Protein AF-A0AAD8YNB9-F1 (afdb_monomer)

Foldseek 3Di:
DDDQDQDDLVLQLVLLLPQDQPADAFPLRDGSVCSNVCSNVCSVVVSVQLVVCSVVVHHDPLQVDWDWDWDACDPDDDDPVRTDTDTRGHSSNVSSVVSVVVSVVVPDDPDDPPQPQPPDPPHDVVNNVVVVVVVLVVDVVVDDDWDWDQDPNQTQGNVSASVVLLVVLLVQLVVLLVVLLVCVVVVDDLVVSVVSCVVRNVCSLCVCCVSHVVVYDPVSVVSSVVSVVSSCCSSPVDD

Structure (mmCIF, N/CA/C/O backbone):
data_AF-A0AAD8YNB9-F1
#
_entry.id   AF-A0AAD8YNB9-F1
#
loop_
_atom_site.group_PDB
_atom_site.id
_atom_site.type_symbol
_atom_site.label_atom_id
_atom_site.label_alt_id
_atom_site.label_comp_id
_atom_site.label_asym_id
_atom_site.label_entity_id
_atom_site.label_seq_id
_atom_site.pdbx_PDB_ins_code
_atom_site.Cartn_x
_atom_site.Cartn_y
_atom_site.Cartn_z
_atom_site.occupancy
_atom_site.B_iso_or_equiv
_atom_site.auth_seq_id
_atom_site.auth_comp_id
_atom_site.auth_asym_id
_atom_site.auth_atom_id
_atom_site.pdbx_PDB_model_num
ATOM 1 N N . GLU A 1 1 ? 4.954 27.859 8.110 1.00 41.78 1 GLU A N 1
ATOM 2 C CA . GLU A 1 1 ? 4.361 27.043 9.190 1.00 41.78 1 GLU A CA 1
ATOM 3 C C . GLU A 1 1 ? 3.602 25.891 8.551 1.00 41.78 1 GLU A C 1
ATOM 5 O O . GLU A 1 1 ? 2.842 26.133 7.621 1.00 41.78 1 GLU A O 1
ATOM 10 N N . GLN A 1 2 ? 3.871 24.644 8.939 1.00 56.69 2 GLN A N 1
ATOM 11 C CA . GLN A 1 2 ? 3.116 23.493 8.433 1.00 56.69 2 GLN A CA 1
ATOM 12 C C . GLN A 1 2 ? 1.860 23.329 9.286 1.00 56.69 2 GLN A C 1
ATOM 14 O O . GLN A 1 2 ? 1.951 23.150 10.497 1.00 56.69 2 GLN A O 1
ATOM 19 N N . CYS A 1 3 ? 0.693 23.439 8.653 1.00 64.62 3 CYS A N 1
ATOM 20 C CA . CYS A 1 3 ? -0.586 23.203 9.311 1.00 64.62 3 CYS A CA 1
ATOM 21 C C . CYS A 1 3 ? -0.645 21.728 9.754 1.00 64.62 3 CYS A C 1
ATOM 23 O O . CYS A 1 3 ? -0.442 20.853 8.908 1.00 64.62 3 CYS A O 1
ATOM 25 N N . PRO A 1 4 ? -0.865 21.427 11.046 1.00 83.50 4 PRO A N 1
ATOM 26 C CA . PRO A 1 4 ? -0.959 20.049 11.513 1.00 83.50 4 PRO A CA 1
ATOM 27 C C . PRO A 1 4 ? -2.172 19.353 10.882 1.00 83.50 4 PRO A C 1
ATOM 29 O O . PRO A 1 4 ? -3.224 19.963 10.690 1.00 83.50 4 PRO A O 1
ATOM 32 N N . LEU A 1 5 ? -2.030 18.067 10.554 1.00 90.75 5 LEU A N 1
ATOM 33 C CA . LEU A 1 5 ? -3.136 17.265 10.035 1.00 90.75 5 LEU A CA 1
ATOM 34 C C . LEU A 1 5 ? -4.212 17.118 11.115 1.00 90.75 5 LEU A C 1
ATOM 36 O O . LEU A 1 5 ? -3.993 16.447 12.119 1.00 90.75 5 LEU A O 1
ATOM 40 N N . ILE A 1 6 ? -5.384 17.702 10.873 1.00 94.31 6 ILE A N 1
ATOM 41 C CA . ILE A 1 6 ? -6.579 17.510 11.695 1.00 94.31 6 ILE A CA 1
ATOM 42 C C . ILE A 1 6 ? -7.581 16.712 10.873 1.00 94.31 6 ILE A C 1
ATOM 44 O O . ILE A 1 6 ? -8.002 17.143 9.798 1.00 94.31 6 ILE A O 1
ATOM 48 N N . ILE A 1 7 ? -7.963 15.540 11.371 1.00 96.44 7 ILE A N 1
ATOM 49 C CA . ILE A 1 7 ? -8.966 14.702 10.718 1.00 96.44 7 ILE A CA 1
ATOM 50 C C . ILE A 1 7 ? -10.347 15.141 11.191 1.00 96.44 7 ILE A C 1
ATOM 52 O O . ILE A 1 7 ? -10.611 15.184 12.392 1.00 96.44 7 ILE A O 1
ATOM 56 N N . THR A 1 8 ? -11.243 15.434 10.248 1.00 97.00 8 THR A N 1
ATOM 57 C CA . THR A 1 8 ? -12.641 15.756 10.556 1.00 97.00 8 THR A CA 1
ATOM 58 C C . THR A 1 8 ? -13.534 14.524 10.444 1.00 97.00 8 THR A C 1
ATOM 60 O O . THR A 1 8 ? -13.226 13.555 9.745 1.00 97.00 8 THR A O 1
ATOM 63 N N . GLU A 1 9 ? -14.710 14.577 11.066 1.00 97.44 9 GLU A N 1
ATOM 64 C CA . GLU A 1 9 ? -15.69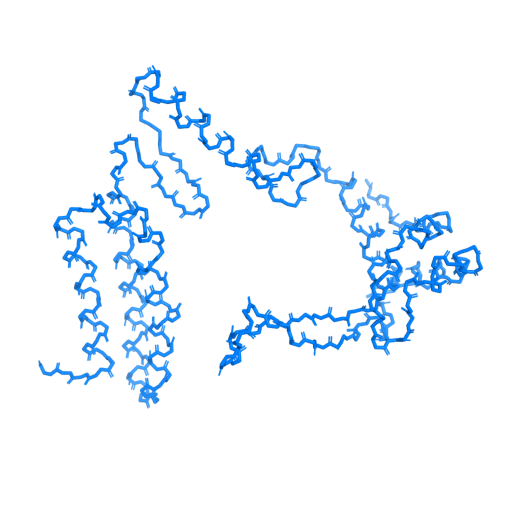3 13.493 10.991 1.00 97.44 9 GLU A CA 1
ATOM 65 C C . GLU A 1 9 ? -16.124 13.241 9.537 1.00 97.44 9 GLU A C 1
ATOM 67 O O . GLU A 1 9 ? -16.297 12.100 9.102 1.00 97.44 9 GLU A O 1
ATOM 72 N N . SER A 1 10 ? -16.228 14.317 8.751 1.00 97.31 10 SER A N 1
ATOM 73 C CA . SER A 1 10 ? -16.563 14.250 7.330 1.00 97.31 10 SER A CA 1
ATOM 74 C C . SER A 1 10 ? -15.526 13.462 6.523 1.00 97.31 10 SER A C 1
ATOM 76 O O . SER A 1 10 ? -15.896 12.720 5.607 1.00 97.31 10 SER A O 1
ATOM 78 N N . ASP A 1 11 ? -14.245 13.555 6.889 1.00 97.06 11 ASP A N 1
ATOM 79 C CA . ASP A 1 11 ? -13.161 12.825 6.237 1.00 97.06 11 ASP A CA 1
ATOM 80 C C . ASP A 1 11 ? -13.243 11.332 6.545 1.00 97.06 11 ASP A C 1
ATOM 82 O O . ASP A 1 11 ? -13.198 10.508 5.625 1.00 97.06 11 ASP A O 1
ATOM 86 N N . VAL A 1 12 ? -13.448 10.981 7.819 1.00 97.94 12 VAL A N 1
ATOM 87 C CA . VAL A 1 12 ? -13.615 9.589 8.264 1.00 97.94 12 VAL A CA 1
ATOM 88 C C . VAL A 1 12 ? -14.826 8.959 7.586 1.00 97.94 12 VAL A C 1
ATOM 90 O O . VAL A 1 12 ? -14.708 7.917 6.934 1.00 97.94 12 VAL A O 1
ATOM 93 N N . ARG A 1 13 ? -15.978 9.635 7.637 1.00 98.25 13 ARG A N 1
ATOM 94 C CA . ARG A 1 13 ? -17.222 9.197 6.993 1.00 98.25 13 ARG A CA 1
ATOM 95 C C . ARG A 1 13 ? -17.030 8.991 5.492 1.00 98.25 13 ARG A C 1
ATOM 97 O O . ARG A 1 13 ? -17.445 7.968 4.944 1.00 98.25 13 ARG A O 1
ATOM 104 N N . ARG A 1 14 ? -16.368 9.935 4.811 1.00 97.88 14 ARG A N 1
ATOM 105 C CA . ARG A 1 14 ? -16.068 9.851 3.372 1.00 97.88 14 ARG A CA 1
ATOM 106 C C . ARG A 1 14 ? -15.190 8.647 3.051 1.00 97.88 14 ARG A C 1
ATOM 108 O O . ARG A 1 14 ? -15.453 7.957 2.063 1.00 97.88 14 ARG A O 1
ATOM 115 N N . VAL A 1 15 ? -14.155 8.389 3.847 1.00 97.69 15 VAL A N 1
ATOM 116 C CA . VAL A 1 15 ? -13.261 7.248 3.627 1.00 97.69 15 VAL A CA 1
ATOM 117 C C . VAL A 1 15 ? -13.985 5.930 3.889 1.00 97.69 15 VAL A C 1
ATOM 119 O O . VAL A 1 15 ? -13.916 5.048 3.033 1.00 97.69 15 VAL A O 1
ATOM 122 N N . PHE A 1 16 ? -14.757 5.820 4.973 1.00 97.69 16 PHE A N 1
ATOM 123 C CA . PHE A 1 16 ? -15.536 4.621 5.306 1.00 97.69 16 PHE A CA 1
ATOM 124 C C . PHE A 1 16 ? -16.579 4.285 4.233 1.00 97.69 16 PHE A C 1
ATOM 126 O O . PHE A 1 16 ? -16.648 3.143 3.773 1.00 97.69 16 PHE A O 1
ATOM 133 N N . LYS A 1 17 ? -17.311 5.283 3.715 1.00 97.50 17 LYS A N 1
ATOM 134 C CA . LYS A 1 17 ? -18.283 5.081 2.619 1.00 97.50 17 LYS A CA 1
ATOM 135 C C . LYS A 1 17 ? -17.638 4.589 1.314 1.00 97.50 17 LYS A C 1
ATOM 137 O O . LYS A 1 17 ? -18.305 3.961 0.488 1.00 97.50 17 LYS A O 1
ATOM 142 N N . ARG A 1 18 ? -16.340 4.841 1.118 1.00 96.12 18 ARG A N 1
ATOM 143 C CA . ARG A 1 18 ? -15.571 4.452 -0.078 1.00 96.12 18 ARG A CA 1
ATOM 144 C C . ARG A 1 18 ? -14.796 3.141 0.081 1.00 96.12 18 ARG A C 1
ATOM 146 O O . ARG A 1 18 ? -14.111 2.740 -0.859 1.00 96.12 18 ARG A O 1
ATOM 153 N N . VAL A 1 19 ? -14.887 2.468 1.228 1.00 95.75 19 VAL A N 1
ATOM 154 C CA . VAL A 1 19 ? -14.218 1.179 1.441 1.00 95.75 19 VAL A CA 1
ATOM 155 C C . VAL A 1 19 ? -14.757 0.124 0.471 1.00 95.75 19 VAL A C 1
ATOM 157 O O . VAL A 1 19 ? -15.963 0.028 0.223 1.00 95.75 19 VAL A O 1
ATOM 160 N N . ASN A 1 20 ? -13.854 -0.697 -0.073 1.00 93.00 20 ASN A N 1
ATOM 161 C CA . ASN A 1 20 ? -14.230 -1.877 -0.844 1.00 93.00 20 ASN A CA 1
ATOM 162 C C . ASN A 1 20 ? -14.784 -2.957 0.099 1.00 93.00 20 ASN A C 1
ATOM 164 O O . ASN A 1 20 ? -14.056 -3.517 0.919 1.00 93.00 20 ASN A O 1
ATOM 168 N N . THR A 1 21 ? -16.070 -3.272 -0.040 1.00 93.19 21 THR A N 1
ATOM 169 C CA . THR A 1 21 ? -16.786 -4.226 0.821 1.00 93.19 21 THR A CA 1
ATOM 170 C C . THR A 1 21 ? -16.435 -5.687 0.559 1.00 93.19 21 THR A C 1
ATOM 172 O O . THR A 1 21 ? -16.826 -6.545 1.349 1.00 93.19 21 THR A O 1
ATOM 175 N N . ARG A 1 22 ? -15.718 -5.981 -0.533 1.00 90.00 22 ARG A N 1
ATOM 176 C CA . ARG A 1 22 ? -15.237 -7.330 -0.868 1.00 90.00 22 ARG A CA 1
ATOM 177 C C . ARG A 1 22 ? -13.917 -7.677 -0.181 1.00 90.00 22 ARG A C 1
ATOM 179 O O . ARG A 1 22 ? -13.509 -8.831 -0.223 1.00 90.00 22 ARG A O 1
ATOM 186 N N . ASN A 1 23 ? -13.246 -6.697 0.423 1.00 84.94 23 ASN A N 1
ATOM 187 C CA . ASN A 1 23 ? -11.990 -6.941 1.118 1.00 84.94 23 ASN A CA 1
ATOM 188 C C . ASN A 1 23 ? -12.225 -7.771 2.385 1.00 84.94 23 ASN A C 1
ATOM 190 O O . ASN A 1 23 ? -13.111 -7.460 3.185 1.00 84.94 23 ASN A O 1
ATOM 194 N N . THR A 1 24 ? -11.380 -8.780 2.581 1.00 88.88 24 THR A N 1
ATOM 195 C CA . THR A 1 24 ? -11.326 -9.581 3.806 1.00 88.88 24 THR A CA 1
ATOM 196 C C . THR A 1 24 ? -10.925 -8.713 4.998 1.00 88.88 24 THR A C 1
ATOM 198 O O . THR A 1 24 ? -10.101 -7.804 4.858 1.00 88.88 24 THR A O 1
ATOM 201 N N . ALA A 1 25 ? -11.519 -8.988 6.160 1.00 93.00 25 ALA A N 1
ATOM 202 C CA . ALA A 1 25 ? -11.141 -8.348 7.415 1.00 93.00 25 ALA A CA 1
ATOM 203 C C . ALA A 1 25 ? -9.696 -8.697 7.807 1.00 93.00 25 ALA A C 1
ATOM 205 O O . ALA A 1 25 ? -9.172 -9.746 7.423 1.00 93.00 25 ALA A O 1
ATOM 206 N N . GLY A 1 26 ? -9.066 -7.801 8.566 1.00 91.62 26 GLY A N 1
ATOM 207 C CA . GLY A 1 26 ? -7.806 -8.092 9.237 1.00 91.62 26 GLY A CA 1
ATOM 208 C C . GLY A 1 26 ? -8.028 -8.898 10.526 1.00 91.62 26 GLY A C 1
ATOM 209 O O . GLY A 1 26 ? -9.145 -9.348 10.795 1.00 91.62 26 GLY A O 1
ATOM 210 N N . PRO A 1 27 ? -6.982 -9.045 11.356 1.00 91.94 27 PRO A N 1
ATOM 211 C CA . PRO A 1 27 ? -7.060 -9.737 12.647 1.00 91.94 27 PRO A CA 1
ATOM 212 C C . PRO A 1 27 ? -8.062 -9.127 13.637 1.00 91.94 27 PRO A C 1
ATOM 214 O O . PRO A 1 27 ? -8.506 -9.806 14.555 1.00 91.94 27 PRO A O 1
ATOM 217 N N . ASP A 1 28 ? -8.430 -7.859 13.443 1.00 90.81 28 ASP A N 1
ATOM 218 C CA . ASP A 1 28 ? -9.424 -7.139 14.244 1.00 90.81 28 ASP A CA 1
ATOM 219 C C . ASP A 1 28 ? -10.877 -7.569 13.968 1.00 90.81 28 ASP A C 1
ATOM 221 O O . ASP A 1 28 ? -11.787 -7.153 14.681 1.00 90.81 28 ASP A O 1
ATOM 225 N N . GLY A 1 29 ? -11.119 -8.375 12.927 1.00 90.88 29 GLY A N 1
ATOM 226 C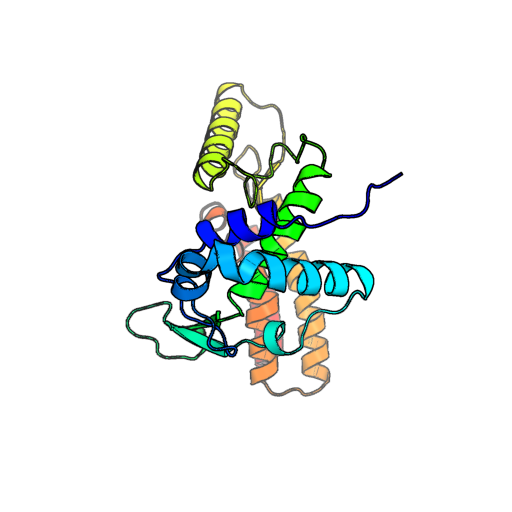 CA . GLY A 1 29 ? -12.452 -8.852 12.551 1.00 90.88 29 GLY A CA 1
ATOM 227 C C . GLY A 1 29 ? -13.362 -7.785 11.929 1.00 90.88 29 GLY A C 1
ATOM 228 O O . GLY A 1 29 ? -14.493 -8.090 11.544 1.00 90.88 29 GLY A O 1
ATOM 229 N N . ILE A 1 30 ? -12.889 -6.546 11.762 1.00 92.19 30 ILE A N 1
ATOM 230 C CA . ILE A 1 30 ? -13.702 -5.444 11.239 1.00 92.19 30 ILE A CA 1
ATOM 231 C C . ILE A 1 30 ? -13.656 -5.465 9.710 1.00 92.19 30 ILE A C 1
ATOM 233 O O . ILE A 1 30 ? -12.699 -5.024 9.070 1.00 92.19 30 ILE A O 1
ATOM 237 N N . CYS A 1 31 ? -14.719 -5.981 9.093 1.00 93.25 31 CYS A N 1
ATOM 238 C CA . CYS A 1 31 ? -14.821 -6.020 7.637 1.00 93.25 31 CYS A CA 1
ATOM 239 C C . CYS A 1 31 ? -15.264 -4.672 7.041 1.00 93.25 31 CYS A C 1
ATOM 241 O O . CYS A 1 31 ? -16.014 -3.897 7.641 1.00 93.25 31 CYS A O 1
ATOM 243 N N . GLY A 1 32 ? -14.875 -4.421 5.788 1.00 95.12 32 GLY A N 1
ATOM 244 C CA . GLY A 1 32 ? -15.227 -3.181 5.089 1.00 95.12 32 GLY A CA 1
ATOM 245 C C . GLY A 1 32 ? -16.732 -2.969 4.883 1.00 95.12 32 GLY A C 1
ATOM 246 O O . GLY A 1 32 ? -17.172 -1.835 4.709 1.00 95.12 32 GLY A O 1
ATOM 247 N N . ARG A 1 33 ? -17.538 -4.040 4.935 1.00 96.19 33 ARG A N 1
ATOM 248 C CA . ARG A 1 33 ? -19.005 -3.954 4.858 1.00 96.19 33 ARG A CA 1
ATOM 249 C C . ARG A 1 33 ? -19.590 -3.222 6.065 1.00 96.19 33 ARG A C 1
ATOM 251 O O . ARG A 1 33 ? -20.431 -2.353 5.865 1.00 96.19 33 ARG A O 1
ATOM 258 N N . VAL A 1 34 ? -19.117 -3.538 7.273 1.00 95.19 34 VAL A N 1
ATOM 259 C CA . VAL A 1 34 ? -19.558 -2.883 8.516 1.00 95.19 34 VAL A CA 1
ATOM 260 C C . VAL A 1 34 ? -19.159 -1.413 8.497 1.00 95.19 34 VAL A C 1
ATOM 262 O O . VAL A 1 34 ? -20.010 -0.558 8.709 1.00 95.19 34 VAL A O 1
ATOM 265 N N . LEU A 1 35 ? -17.909 -1.106 8.133 1.00 96.06 35 LEU A N 1
ATOM 266 C CA . LEU A 1 35 ? -17.446 0.283 8.043 1.00 96.06 35 LEU A CA 1
ATOM 267 C C . LEU A 1 35 ? -18.282 1.113 7.070 1.00 96.06 35 L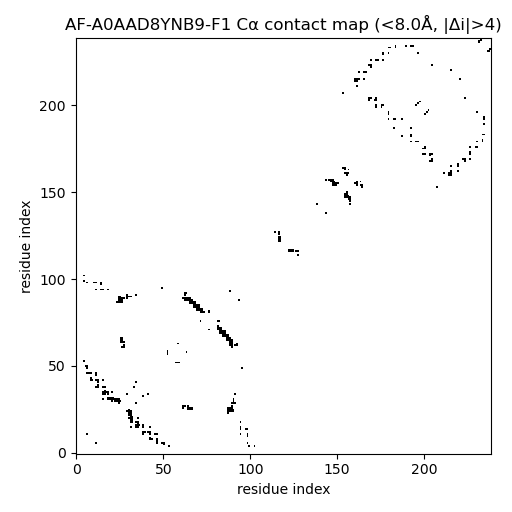EU A C 1
ATOM 269 O O . LEU A 1 35 ? -18.636 2.244 7.379 1.00 96.06 35 LEU A O 1
ATOM 273 N N . LYS A 1 36 ? -18.621 0.555 5.903 1.00 97.56 36 LYS A N 1
ATOM 274 C CA . LYS A 1 36 ? -19.419 1.263 4.900 1.00 97.56 36 LYS A CA 1
ATOM 275 C C . LYS A 1 36 ? -20.880 1.434 5.323 1.00 97.56 36 LYS A C 1
ATOM 277 O O . LYS A 1 36 ? -21.434 2.507 5.105 1.00 97.56 36 LYS A O 1
ATOM 282 N N . ALA A 1 37 ? -21.495 0.394 5.887 1.00 97.06 37 ALA A N 1
ATOM 283 C CA . ALA A 1 37 ? -22.899 0.416 6.299 1.00 97.06 37 ALA A CA 1
ATOM 284 C C . ALA A 1 37 ? -23.131 1.305 7.528 1.00 97.06 37 ALA A C 1
ATOM 286 O O . ALA A 1 37 ? -24.115 2.033 7.577 1.00 97.06 37 ALA A O 1
ATOM 287 N N . CYS A 1 38 ? -22.201 1.279 8.481 1.00 96.81 38 CYS A N 1
ATOM 288 C CA . CYS A 1 38 ? -22.278 2.025 9.733 1.00 96.81 38 CYS A CA 1
ATOM 289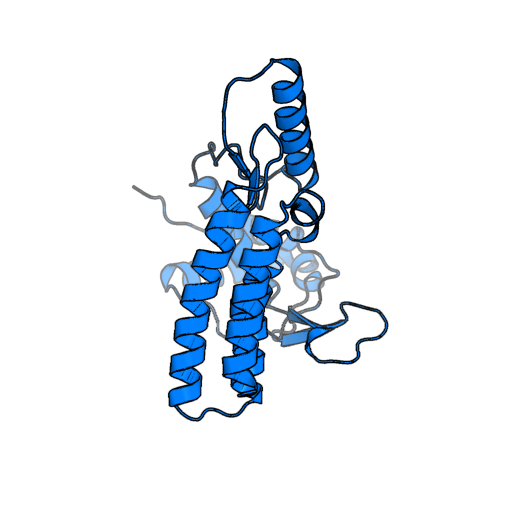 C C . CYS A 1 38 ? -21.392 3.281 9.719 1.00 96.81 38 CYS A C 1
ATOM 291 O O . CYS A 1 38 ? -20.969 3.753 10.770 1.00 96.81 38 CYS A O 1
ATOM 293 N N . ALA A 1 39 ? -21.056 3.812 8.537 1.00 97.69 39 ALA A N 1
ATOM 294 C CA . ALA A 1 39 ? -20.095 4.909 8.409 1.00 97.69 39 ALA A CA 1
ATOM 295 C C . ALA A 1 39 ? -20.519 6.160 9.190 1.00 97.69 39 ALA A C 1
ATOM 297 O O . ALA A 1 39 ? -19.670 6.838 9.759 1.00 97.69 39 ALA A O 1
ATOM 298 N N . ASP A 1 40 ? -21.820 6.453 9.214 1.00 97.38 40 ASP A N 1
ATOM 299 C CA . ASP A 1 40 ? -22.366 7.636 9.880 1.00 97.38 40 ASP A CA 1
ATOM 300 C C . ASP A 1 40 ? -22.321 7.497 11.413 1.00 97.38 40 ASP A C 1
ATOM 302 O O . ASP A 1 40 ? -22.097 8.480 12.107 1.00 97.38 40 ASP A O 1
ATOM 306 N N . GLN A 1 41 ? -22.450 6.276 11.941 1.00 97.62 41 GLN A N 1
ATOM 307 C CA . GLN A 1 41 ? -22.381 5.979 13.376 1.00 97.62 41 GLN A CA 1
ATOM 308 C C . GLN A 1 41 ? -20.942 5.806 13.872 1.00 97.62 41 GLN A C 1
ATOM 310 O O . GLN A 1 41 ? -20.633 6.132 15.013 1.00 97.62 41 GLN A O 1
ATOM 315 N N . LEU A 1 42 ? -20.060 5.265 13.029 1.00 96.81 42 LEU A N 1
ATOM 316 C CA . LEU A 1 42 ? -18.676 4.975 13.395 1.00 96.81 42 LEU A CA 1
ATOM 317 C C . LEU A 1 42 ? -17.759 6.191 13.233 1.00 96.81 42 LEU A C 1
ATOM 319 O O . LEU A 1 42 ? -16.775 6.300 13.961 1.00 96.81 42 LEU A O 1
ATOM 323 N N . ALA A 1 43 ? -18.050 7.111 12.307 1.00 97.50 43 ALA A N 1
ATOM 324 C CA . ALA A 1 43 ? -17.193 8.274 12.071 1.00 97.50 43 ALA A CA 1
ATOM 325 C C . ALA A 1 43 ? -16.947 9.144 13.325 1.00 97.50 43 ALA A C 1
ATOM 327 O O . ALA A 1 43 ? -15.777 9.460 13.550 1.00 97.50 43 ALA A O 1
ATOM 328 N N . PRO A 1 44 ? -17.956 9.454 14.171 1.00 96.81 44 PRO A N 1
ATOM 329 C CA . PRO A 1 44 ? -17.750 10.188 15.425 1.00 96.81 44 PRO A CA 1
ATOM 330 C C . PRO A 1 44 ? -16.841 9.476 16.433 1.00 96.81 44 PRO A C 1
ATOM 332 O O . PRO A 1 44 ? -16.194 10.128 17.234 1.00 96.81 44 PRO A O 1
ATOM 335 N N . VAL A 1 45 ? -16.764 8.144 16.397 1.00 95.81 45 VAL A N 1
ATOM 336 C CA . VAL A 1 45 ? -15.895 7.379 17.307 1.00 95.81 45 VAL A CA 1
ATOM 337 C C . VAL A 1 45 ? -14.460 7.343 16.780 1.00 95.81 45 VAL A C 1
ATOM 339 O O . VAL A 1 45 ? -13.496 7.500 17.525 1.00 95.81 45 VAL A O 1
ATOM 342 N N . PHE A 1 46 ? -14.296 7.127 15.473 1.00 96.50 46 PHE A N 1
ATOM 343 C CA . PHE A 1 46 ? -12.969 6.974 14.877 1.00 96.50 46 PHE A CA 1
ATOM 344 C C . PHE A 1 46 ? -12.235 8.299 14.653 1.00 96.50 46 PHE A C 1
ATOM 346 O O . PHE A 1 46 ? -11.010 8.268 14.561 1.00 96.50 46 PHE A O 1
ATOM 353 N N . ILE A 1 47 ? -12.926 9.446 14.610 1.00 97.38 47 ILE A N 1
ATOM 354 C CA . ILE A 1 47 ? -12.257 10.758 14.616 1.00 97.38 47 ILE A CA 1
ATOM 355 C C . ILE A 1 47 ? -11.389 10.923 15.867 1.00 97.38 47 ILE A C 1
ATOM 357 O O . ILE A 1 47 ? -10.214 11.266 15.735 1.00 97.38 47 ILE A O 1
ATOM 361 N N . ASP A 1 48 ? -11.926 10.618 17.050 1.00 95.69 48 ASP A N 1
ATOM 362 C CA . ASP A 1 48 ? -11.195 10.761 18.311 1.00 95.69 48 ASP A CA 1
ATOM 363 C C . ASP A 1 48 ? -9.985 9.830 18.332 1.00 95.69 48 ASP A C 1
ATOM 365 O O . ASP A 1 48 ? -8.865 10.265 18.588 1.00 95.69 48 ASP A O 1
ATOM 369 N N . ILE A 1 49 ? -10.179 8.561 17.955 1.00 95.94 49 ILE A N 1
ATOM 370 C CA . ILE A 1 49 ? -9.097 7.569 17.883 1.00 95.94 49 ILE A CA 1
ATOM 371 C C . ILE A 1 49 ? -7.982 8.038 16.938 1.00 95.94 49 ILE A C 1
ATOM 373 O O . ILE A 1 49 ? -6.802 7.929 17.273 1.00 95.94 49 ILE A O 1
ATOM 377 N N . PHE A 1 50 ? -8.331 8.557 15.759 1.00 97.00 50 PHE A N 1
ATOM 378 C CA . PHE A 1 50 ? -7.347 8.997 14.772 1.00 97.00 50 PHE A CA 1
ATOM 379 C C . PHE A 1 50 ? -6.607 10.263 15.210 1.00 97.00 50 PHE A C 1
ATOM 381 O O . PHE A 1 50 ? -5.383 10.297 15.120 1.00 97.00 50 PHE A O 1
ATOM 388 N N . ASN A 1 51 ? -7.303 11.274 15.731 1.00 96.50 51 ASN A N 1
ATOM 389 C CA . ASN A 1 51 ? -6.660 12.510 16.187 1.00 96.50 51 ASN A CA 1
ATOM 390 C C . ASN A 1 51 ? -5.820 12.297 17.458 1.00 96.50 51 ASN A C 1
ATOM 392 O O . ASN A 1 51 ? -4.733 12.867 17.568 1.00 96.50 51 ASN A O 1
ATOM 396 N N . ILE A 1 52 ? -6.252 11.425 18.379 1.00 95.69 52 ILE A N 1
ATOM 397 C CA . ILE A 1 52 ? -5.427 10.993 19.519 1.00 95.69 52 ILE A CA 1
ATOM 398 C C . ILE A 1 52 ? -4.180 10.270 19.008 1.00 95.69 52 ILE A C 1
ATOM 400 O O . ILE A 1 52 ? -3.076 10.564 19.456 1.00 95.69 52 ILE A O 1
ATOM 404 N N . SER A 1 53 ? -4.331 9.368 18.033 1.00 96.38 53 SER A N 1
ATOM 405 C CA . SER A 1 53 ? -3.195 8.657 17.444 1.00 96.38 53 SER A CA 1
ATOM 406 C C . SER A 1 53 ? -2.190 9.590 16.765 1.00 96.38 53 SER A C 1
ATOM 408 O O . SER A 1 53 ? -1.000 9.294 16.827 1.00 96.38 53 SER A O 1
ATOM 410 N N . LEU A 1 54 ? -2.648 10.669 16.118 1.00 94.81 54 LEU A N 1
ATOM 411 C CA . LEU A 1 54 ? -1.782 11.694 15.525 1.00 94.81 54 LEU A CA 1
ATOM 412 C C . LEU A 1 54 ? -1.089 12.542 16.597 1.00 94.81 54 LEU A C 1
ATOM 414 O O . LEU A 1 54 ? 0.079 12.864 16.450 1.00 94.81 54 LEU A O 1
ATOM 418 N N . THR A 1 55 ? -1.791 12.880 17.679 1.00 95.19 55 THR A N 1
ATOM 419 C CA . THR A 1 55 ? -1.235 13.683 18.782 1.00 95.19 55 THR A CA 1
ATOM 420 C C . THR A 1 55 ? -0.195 12.912 19.599 1.00 95.19 55 THR A C 1
ATOM 422 O O . THR A 1 55 ? 0.770 13.496 20.079 1.00 95.19 55 THR A O 1
ATOM 425 N N . LEU A 1 56 ? -0.402 11.605 19.789 1.00 95.56 56 LEU A N 1
ATOM 426 C CA . LEU A 1 56 ? 0.454 10.738 20.609 1.00 95.56 56 LEU A CA 1
ATOM 427 C C . LEU A 1 56 ? 1.484 9.936 19.797 1.00 95.56 56 LEU A C 1
ATOM 429 O O . LEU A 1 56 ? 2.138 9.053 20.356 1.00 95.56 56 LEU A O 1
ATOM 433 N N . ASP A 1 57 ? 1.559 10.146 18.480 1.00 94.25 57 ASP A N 1
ATOM 434 C CA . ASP A 1 57 ? 2.405 9.382 17.551 1.00 94.25 57 ASP A CA 1
ATOM 435 C C . ASP A 1 57 ? 2.268 7.850 17.689 1.00 94.25 57 ASP A C 1
ATOM 437 O O . ASP A 1 57 ? 3.191 7.074 17.426 1.00 94.25 57 ASP A O 1
ATOM 441 N N . THR A 1 58 ? 1.096 7.379 18.124 1.00 94.88 58 THR A N 1
ATOM 442 C CA . THR A 1 58 ? 0.880 5.978 18.498 1.00 94.88 58 THR A CA 1
ATOM 443 C C . THR A 1 58 ? -0.457 5.472 17.987 1.00 94.88 58 THR A C 1
ATOM 445 O O . THR A 1 58 ? -1.510 5.928 18.421 1.00 94.88 58 THR A O 1
ATOM 448 N N . VAL A 1 59 ? -0.422 4.455 17.119 1.00 94.12 59 VAL A N 1
ATOM 449 C CA . VAL A 1 59 ? -1.630 3.732 16.685 1.00 94.12 59 VAL A CA 1
ATOM 450 C C . VAL A 1 59 ? -1.968 2.565 17.629 1.00 94.12 59 VAL A C 1
ATOM 452 O O . VAL A 1 59 ? -1.046 1.932 18.167 1.00 94.12 59 VAL A O 1
ATOM 455 N N . PRO A 1 60 ? -3.260 2.218 17.799 1.00 92.38 60 PRO A N 1
ATOM 456 C CA . PRO A 1 60 ? -3.697 1.039 18.547 1.00 92.38 60 PRO A CA 1
ATOM 457 C C . PRO A 1 60 ? -3.007 -0.256 18.102 1.00 92.38 60 PRO A C 1
ATOM 459 O O . PRO A 1 60 ? -2.765 -0.477 16.914 1.00 92.38 60 PRO A O 1
ATOM 462 N N . SER A 1 61 ? -2.723 -1.155 19.049 1.00 91.56 61 SER A N 1
ATOM 463 C CA . SER A 1 61 ? -2.062 -2.439 18.769 1.00 91.56 61 SER A CA 1
ATOM 464 C C . SER A 1 61 ? -2.852 -3.312 17.789 1.00 91.56 61 SER A C 1
ATOM 466 O O . SER A 1 61 ? -2.252 -3.929 16.910 1.00 91.56 61 SER A O 1
ATOM 468 N N . SER A 1 62 ? -4.184 -3.295 17.869 1.00 89.62 62 SER A N 1
ATOM 469 C CA . SER A 1 62 ? -5.084 -3.997 16.943 1.00 89.62 62 SER A CA 1
ATOM 470 C C . SER A 1 62 ? -4.919 -3.555 15.484 1.00 89.62 62 SER A C 1
ATOM 472 O O . SER A 1 62 ? -5.106 -4.358 14.574 1.00 89.62 62 SER A O 1
ATOM 474 N N . PHE A 1 63 ? -4.503 -2.309 15.235 1.00 91.38 63 PHE A N 1
ATOM 475 C CA . PHE A 1 63 ? -4.265 -1.791 13.883 1.00 91.38 63 PHE A CA 1
ATOM 476 C C . PHE A 1 63 ? -2.893 -2.185 13.326 1.00 91.38 63 PHE A C 1
ATOM 478 O O . PHE A 1 63 ? -2.708 -2.191 12.111 1.00 91.38 63 PHE A O 1
ATOM 485 N N . LYS A 1 64 ? -1.942 -2.548 14.199 1.00 91.25 64 LYS A N 1
ATOM 486 C CA . LYS A 1 64 ? -0.580 -2.971 13.826 1.00 91.25 64 LYS A CA 1
ATOM 487 C C . LYS A 1 64 ? -0.501 -4.445 13.426 1.00 91.25 64 LYS A C 1
ATOM 489 O O . LYS A 1 64 ? 0.491 -4.872 12.841 1.00 91.25 64 LYS A O 1
ATOM 494 N N . GLN A 1 65 ? -1.513 -5.239 13.768 1.00 92.81 65 GLN A N 1
ATOM 495 C CA . GLN A 1 65 ? -1.522 -6.675 13.511 1.00 92.81 65 GLN A CA 1
ATOM 496 C C . GLN A 1 65 ? -1.904 -6.992 12.059 1.00 92.81 65 GLN A C 1
ATOM 498 O O . GLN A 1 65 ? -2.725 -6.314 11.437 1.00 92.81 65 GLN A O 1
ATOM 503 N N . SER A 1 66 ? -1.324 -8.068 11.520 1.00 94.81 66 SER A N 1
ATOM 504 C CA . SER A 1 66 ? -1.683 -8.588 10.200 1.00 94.81 66 SER A CA 1
ATOM 505 C C . SER A 1 66 ? -1.652 -10.112 10.156 1.00 94.81 66 SER A C 1
ATOM 507 O O . SER A 1 66 ? -0.876 -10.746 10.871 1.00 94.81 66 SER A O 1
ATOM 509 N N . THR A 1 67 ? -2.486 -10.699 9.299 1.00 93.75 67 THR A N 1
ATOM 510 C CA . THR A 1 67 ? -2.446 -12.133 8.982 1.00 93.75 67 THR A CA 1
ATOM 511 C C . THR A 1 67 ? -1.776 -12.325 7.628 1.00 93.75 67 THR A C 1
ATOM 513 O O . THR A 1 67 ? -2.235 -11.769 6.631 1.00 93.75 67 THR A O 1
ATOM 516 N N . ILE A 1 68 ? -0.707 -13.120 7.568 1.00 93.25 68 ILE A N 1
ATOM 517 C CA . ILE A 1 68 ? -0.046 -13.460 6.303 1.00 93.25 68 ILE A CA 1
ATOM 518 C C . ILE A 1 68 ? -0.775 -14.629 5.643 1.00 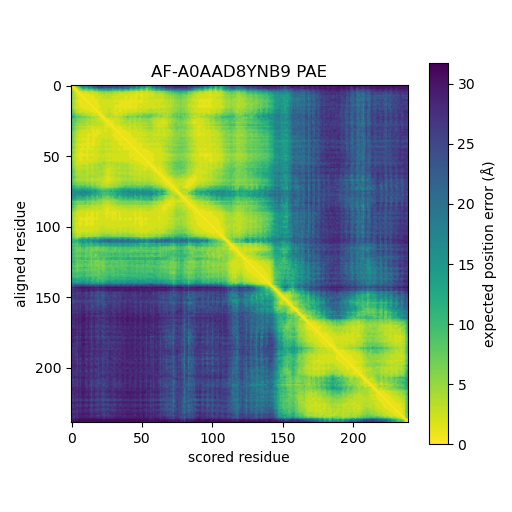93.25 68 ILE A C 1
ATOM 520 O O . ILE A 1 68 ? -0.793 -15.738 6.172 1.00 93.25 68 ILE A O 1
ATOM 524 N N . VAL A 1 69 ? -1.344 -14.383 4.465 1.00 91.25 69 VAL A N 1
ATOM 525 C CA . VAL A 1 69 ? -1.999 -15.398 3.638 1.00 91.25 69 VAL A CA 1
ATOM 526 C C . VAL A 1 69 ? -1.122 -15.695 2.417 1.00 91.25 69 VAL A C 1
ATOM 528 O O . VAL A 1 69 ? -0.872 -14.791 1.614 1.00 91.25 69 VAL A O 1
ATOM 531 N N . PRO A 1 70 ? -0.627 -16.933 2.247 1.00 91.94 70 PRO A N 1
ATOM 532 C CA . PRO A 1 70 ? 0.149 -17.309 1.073 1.00 91.94 70 PRO A CA 1
ATOM 533 C C . PRO A 1 70 ? -0.770 -17.480 -0.145 1.00 91.94 70 PRO A C 1
ATOM 535 O O . PRO A 1 70 ? -1.630 -18.356 -0.172 1.00 91.94 70 PRO A O 1
ATOM 538 N N . VAL A 1 71 ? -0.568 -16.661 -1.180 1.00 91.56 71 VAL A N 1
ATOM 539 C CA . VAL A 1 71 ? -1.330 -16.727 -2.440 1.00 91.56 71 VAL A CA 1
ATOM 540 C C . VAL A 1 71 ? -0.458 -17.328 -3.550 1.00 91.56 71 VAL A C 1
ATOM 542 O O . VAL A 1 71 ? 0.619 -16.786 -3.816 1.00 91.56 71 VAL A O 1
ATOM 545 N N . PRO A 1 72 ? -0.880 -18.418 -4.221 1.00 92.69 72 PRO A N 1
ATOM 546 C CA . PRO A 1 72 ? -0.116 -19.014 -5.316 1.00 92.69 72 PRO A CA 1
ATOM 547 C C . PRO A 1 72 ? 0.118 -18.031 -6.476 1.00 92.69 72 PRO A C 1
ATOM 549 O O . PRO A 1 72 ? -0.811 -17.383 -6.951 1.00 92.69 72 PRO A O 1
ATOM 552 N N . LYS A 1 73 ? 1.353 -17.948 -6.985 1.00 90.62 73 LYS A N 1
ATOM 553 C CA . LYS A 1 73 ? 1.710 -17.208 -8.215 1.00 90.62 73 LYS A CA 1
ATOM 554 C C . LYS A 1 73 ? 1.268 -17.936 -9.484 1.00 90.62 73 LYS A C 1
ATOM 556 O O . LYS A 1 73 ? 1.104 -17.304 -10.521 1.00 90.62 73 LYS A O 1
ATOM 561 N N . LYS A 1 74 ? 1.151 -19.262 -9.409 1.00 89.50 74 LYS A N 1
ATOM 562 C CA . LYS A 1 74 ? 0.852 -20.176 -10.517 1.00 89.50 74 LYS A CA 1
ATOM 563 C C . LYS A 1 74 ? -0.096 -21.274 -10.031 1.00 89.50 74 LYS A C 1
ATOM 565 O O . LYS A 1 74 ? -0.081 -21.594 -8.846 1.00 89.50 74 LYS A O 1
ATOM 570 N N . LEU A 1 75 ? -0.882 -21.866 -10.937 1.00 84.12 75 LEU A N 1
ATOM 571 C CA . LEU A 1 75 ? -1.894 -22.881 -10.589 1.00 84.12 75 LEU A CA 1
ATOM 572 C C . LEU A 1 75 ? -1.325 -24.079 -9.810 1.00 84.12 75 LEU A C 1
ATOM 574 O O . LEU A 1 75 ? -1.990 -24.604 -8.926 1.00 84.12 75 LEU A O 1
ATOM 578 N N . ARG A 1 76 ? -0.103 -24.515 -10.137 1.00 87.25 76 ARG A N 1
ATOM 579 C CA . ARG A 1 76 ? 0.588 -25.619 -9.457 1.00 87.25 76 ARG A CA 1
ATOM 580 C C . ARG A 1 76 ? 1.834 -25.093 -8.760 1.00 87.25 76 ARG A C 1
ATOM 582 O O . ARG A 1 76 ? 2.913 -25.065 -9.349 1.00 87.25 76 ARG A O 1
ATOM 589 N N . ALA A 1 77 ? 1.669 -24.613 -7.535 1.00 85.44 77 ALA A N 1
ATOM 590 C CA . ALA A 1 77 ? 2.786 -24.207 -6.692 1.00 85.44 77 ALA A CA 1
ATOM 591 C C . ALA A 1 77 ? 3.503 -25.451 -6.142 1.00 85.44 77 ALA A C 1
ATOM 593 O O . ALA A 1 77 ? 2.863 -26.329 -5.569 1.00 85.44 77 ALA A O 1
ATOM 594 N N . SER A 1 78 ? 4.820 -25.531 -6.332 1.00 85.56 78 SER A N 1
ATOM 595 C CA . SER A 1 78 ? 5.651 -26.678 -5.938 1.00 85.56 78 SER A CA 1
ATOM 596 C C . SER A 1 78 ? 6.651 -26.337 -4.832 1.00 85.56 78 SER A C 1
ATOM 598 O O . SER A 1 78 ? 7.151 -27.236 -4.165 1.00 85.56 78 SER A O 1
ATOM 600 N N . GLY A 1 79 ? 6.946 -25.051 -4.615 1.00 85.56 79 GLY A N 1
ATOM 601 C CA . GLY A 1 79 ? 7.818 -24.591 -3.532 1.00 85.56 79 GLY A CA 1
ATOM 602 C C . GLY A 1 79 ? 7.346 -23.285 -2.894 1.00 85.56 79 GLY A C 1
ATOM 603 O O . GLY A 1 79 ? 6.512 -22.574 -3.447 1.00 85.56 79 GLY A O 1
ATOM 604 N N . LEU A 1 80 ? 7.912 -22.934 -1.735 1.00 82.12 80 LEU A N 1
ATOM 605 C CA . LEU A 1 80 ? 7.536 -21.728 -0.975 1.00 82.12 80 LEU A CA 1
ATOM 606 C C . LEU A 1 80 ? 7.672 -20.431 -1.795 1.00 82.12 80 LEU A C 1
ATOM 608 O O . LEU A 1 80 ? 6.827 -19.545 -1.697 1.00 82.12 80 LEU A O 1
ATOM 612 N N . ASN A 1 81 ? 8.677 -20.349 -2.674 1.00 86.69 81 ASN A N 1
ATOM 613 C CA . ASN A 1 81 ? 8.897 -19.196 -3.558 1.00 86.69 81 ASN A CA 1
ATOM 614 C C . ASN A 1 81 ? 7.793 -19.000 -4.614 1.00 86.69 81 ASN A C 1
ATOM 616 O O . ASN A 1 81 ? 7.707 -17.925 -5.221 1.00 86.69 81 ASN A O 1
ATOM 620 N N . ASP A 1 82 ? 6.937 -20.002 -4.824 1.00 90.81 82 ASP A N 1
ATOM 621 C CA . ASP A 1 82 ? 5.778 -19.909 -5.712 1.00 90.81 82 ASP A CA 1
ATOM 622 C C . ASP A 1 82 ? 4.593 -19.192 -5.065 1.00 90.81 82 ASP A C 1
ATOM 624 O O . ASP A 1 82 ? 3.604 -18.943 -5.747 1.00 90.81 82 ASP A O 1
ATOM 628 N N . TYR A 1 83 ? 4.680 -18.821 -3.787 1.00 90.69 83 TYR A N 1
ATOM 629 C CA . TYR A 1 83 ? 3.650 -18.054 -3.099 1.00 90.69 83 TYR A CA 1
ATOM 630 C C . TYR A 1 83 ? 4.058 -16.586 -2.968 1.00 90.69 83 TYR A C 1
ATOM 632 O O . TYR A 1 83 ? 5.232 -16.234 -2.837 1.00 90.69 83 TYR A O 1
ATOM 640 N N . ARG A 1 84 ? 3.071 -15.696 -3.030 1.00 88.88 84 ARG A N 1
ATOM 641 C CA . ARG A 1 84 ? 3.197 -14.311 -2.576 1.00 88.88 84 ARG A CA 1
ATOM 642 C C . ARG A 1 84 ? 2.620 -14.238 -1.165 1.00 88.88 84 ARG A C 1
ATOM 644 O O . ARG A 1 84 ? 1.457 -14.608 -0.998 1.00 88.88 84 ARG A O 1
ATOM 651 N N . PRO A 1 85 ? 3.377 -13.770 -0.163 1.00 93.19 85 PRO A N 1
ATOM 652 C CA . PRO A 1 85 ? 2.789 -13.465 1.130 1.00 93.19 85 PRO A CA 1
ATOM 653 C C . PRO A 1 85 ? 1.920 -12.210 0.983 1.00 93.19 85 PRO A C 1
ATOM 655 O O . PRO A 1 85 ? 2.422 -11.141 0.638 1.00 93.19 85 PRO A O 1
ATOM 658 N N . VAL A 1 86 ? 0.614 -12.338 1.210 1.00 91.69 86 VAL A N 1
ATOM 659 C CA . VAL A 1 86 ? -0.319 -11.205 1.244 1.00 91.69 86 VAL A CA 1
ATOM 660 C C . VAL A 1 86 ? -0.671 -10.917 2.696 1.00 91.69 86 VAL A C 1
ATOM 662 O O . VAL A 1 86 ? -1.236 -11.767 3.377 1.00 91.69 86 VAL A O 1
ATOM 665 N N . ALA A 1 87 ? -0.342 -9.718 3.173 1.00 92.56 87 ALA A N 1
ATOM 666 C CA . ALA A 1 87 ? -0.698 -9.281 4.516 1.00 92.56 87 ALA A CA 1
ATOM 667 C C . ALA A 1 87 ? -2.137 -8.742 4.547 1.00 92.56 87 ALA A C 1
ATOM 669 O O . ALA A 1 87 ? -2.461 -7.730 3.919 1.00 92.56 87 ALA A O 1
ATOM 670 N N . LEU A 1 88 ? -3.009 -9.406 5.303 1.00 92.94 88 LEU A N 1
ATOM 671 C CA . LEU A 1 88 ? -4.327 -8.894 5.654 1.00 92.94 88 LEU A CA 1
ATOM 672 C C . LEU A 1 88 ? -4.188 -7.987 6.876 1.00 92.94 88 LEU A C 1
ATOM 674 O O . LEU A 1 88 ? -4.051 -8.467 7.997 1.00 92.94 88 LEU A O 1
ATOM 678 N N . THR A 1 89 ? -4.185 -6.677 6.646 1.00 93.56 89 THR A N 1
ATOM 679 C CA . THR A 1 89 ? -4.164 -5.646 7.694 1.00 93.56 89 THR A CA 1
ATOM 680 C C . THR A 1 89 ? -5.567 -5.118 7.990 1.00 93.56 89 THR A C 1
ATOM 682 O O . THR A 1 89 ? -6.479 -5.261 7.166 1.00 93.56 89 THR A O 1
ATOM 685 N N . SER A 1 90 ? -5.726 -4.483 9.157 1.00 95.06 90 SER A N 1
ATOM 686 C CA . SER A 1 90 ? -6.962 -3.809 9.573 1.00 95.06 90 SER A CA 1
ATOM 687 C C . SER A 1 90 ? -7.511 -2.890 8.477 1.00 95.06 90 SER A C 1
ATOM 689 O O . SER A 1 90 ? -6.800 -2.052 7.913 1.00 95.06 90 SER A O 1
ATOM 691 N N . VAL A 1 91 ? -8.807 -3.019 8.178 1.00 95.44 91 VAL A N 1
ATOM 692 C CA . VAL A 1 91 ? -9.473 -2.149 7.196 1.00 95.44 91 VAL A CA 1
ATOM 693 C C . VAL A 1 91 ? -9.561 -0.715 7.720 1.00 95.44 91 VAL A C 1
ATOM 695 O O . VAL A 1 91 ? -9.429 0.228 6.939 1.00 95.44 91 VAL A O 1
ATOM 698 N N . VAL A 1 92 ? -9.720 -0.550 9.036 1.00 95.62 92 VAL A N 1
ATOM 699 C CA . VAL A 1 92 ? -9.696 0.755 9.704 1.00 95.62 92 VAL A CA 1
ATOM 700 C C . VAL A 1 92 ? -8.324 1.406 9.542 1.00 95.62 92 VAL A C 1
ATOM 702 O O . VAL A 1 92 ? -8.253 2.563 9.134 1.00 95.62 92 VAL A O 1
ATOM 705 N N . MET A 1 93 ? -7.238 0.657 9.755 1.00 95.62 93 MET A N 1
ATOM 706 C CA . MET A 1 93 ? -5.879 1.181 9.571 1.00 95.62 93 MET A CA 1
ATOM 707 C C . MET A 1 93 ? -5.636 1.653 8.133 1.00 95.62 93 MET A C 1
ATOM 709 O O . MET A 1 93 ? -5.164 2.764 7.922 1.00 95.62 93 MET A O 1
ATOM 713 N N . LYS A 1 94 ? -6.071 0.882 7.127 1.00 95.00 94 LYS A N 1
ATOM 714 C CA . LYS A 1 94 ? -5.997 1.307 5.713 1.00 95.00 94 LYS A CA 1
ATOM 715 C C . LYS A 1 94 ? -6.757 2.611 5.447 1.00 95.00 94 LYS A C 1
ATOM 717 O O . LYS A 1 94 ? -6.373 3.389 4.572 1.00 95.00 94 LYS A O 1
ATOM 722 N N . CYS A 1 95 ? -7.863 2.842 6.157 1.00 96.38 95 CYS A N 1
ATOM 723 C CA . CYS A 1 95 ? -8.610 4.096 6.072 1.00 96.38 95 CYS A CA 1
ATOM 724 C C . CYS A 1 95 ? -7.815 5.256 6.680 1.00 96.38 95 CYS A C 1
ATOM 726 O O . CYS A 1 95 ? -7.742 6.321 6.070 1.00 96.38 95 CYS A O 1
ATOM 728 N N . PHE A 1 96 ? -7.183 5.033 7.832 1.00 96.62 96 PHE A N 1
ATOM 729 C CA . PHE A 1 96 ? -6.338 6.025 8.489 1.00 96.62 96 PHE A CA 1
ATOM 730 C C . PHE A 1 96 ? -5.107 6.384 7.640 1.00 96.62 96 PHE A C 1
ATOM 732 O O . PHE A 1 96 ? -4.893 7.553 7.328 1.00 96.62 96 PHE A O 1
ATOM 739 N N . GLU A 1 97 ? -4.382 5.386 7.126 1.00 95.50 97 GLU A N 1
ATOM 740 C CA . GLU A 1 97 ? -3.268 5.570 6.181 1.00 95.50 97 GLU A CA 1
ATOM 741 C C . GLU A 1 97 ? -3.688 6.361 4.940 1.00 95.50 97 GLU A C 1
ATOM 743 O O . GLU A 1 97 ? -2.928 7.170 4.416 1.00 95.50 97 GLU A O 1
ATOM 748 N N . LYS A 1 98 ? -4.913 6.141 4.450 1.00 95.38 98 LYS A N 1
ATOM 749 C CA . LYS A 1 98 ? -5.459 6.870 3.304 1.00 95.38 98 LYS A CA 1
ATOM 750 C C . LYS A 1 98 ? -5.646 8.355 3.608 1.00 95.38 98 LYS A C 1
ATOM 752 O O . LYS A 1 98 ? -5.301 9.153 2.744 1.00 95.38 98 LYS A O 1
ATOM 757 N N . LEU A 1 99 ? -6.135 8.712 4.795 1.00 95.88 99 LEU A N 1
ATOM 758 C CA . LEU A 1 99 ? -6.257 10.109 5.227 1.00 95.88 99 LEU A CA 1
ATOM 759 C C . LEU A 1 99 ? -4.883 10.778 5.331 1.00 95.88 99 LEU A C 1
ATOM 761 O O . LEU A 1 99 ? -4.669 11.838 4.746 1.00 95.88 99 LEU A O 1
ATOM 765 N N . VAL A 1 100 ? -3.931 10.109 5.987 1.00 94.69 100 VAL A N 1
ATOM 766 C CA . VAL A 1 100 ? -2.554 10.601 6.139 1.00 94.69 100 VAL A CA 1
ATOM 767 C C . VAL A 1 100 ? -1.865 10.749 4.781 1.00 94.69 100 VAL A C 1
ATOM 769 O O . VAL A 1 100 ? -1.275 11.788 4.494 1.00 94.69 100 VAL A O 1
ATOM 772 N N . ARG A 1 101 ? -1.985 9.755 3.892 1.00 92.88 101 ARG A N 1
ATOM 773 C CA . ARG A 1 101 ? -1.433 9.821 2.531 1.00 92.88 101 ARG A CA 1
ATOM 774 C C . ARG A 1 101 ? -2.026 10.984 1.749 1.00 92.88 101 ARG A C 1
ATOM 776 O O . ARG A 1 101 ? -1.285 11.661 1.044 1.00 92.88 101 ARG A O 1
ATOM 783 N N . ASP A 1 102 ? -3.338 11.194 1.823 1.00 91.19 102 ASP A N 1
ATOM 784 C CA . ASP A 1 102 ? -3.997 12.264 1.074 1.00 91.19 102 ASP A CA 1
ATOM 785 C C . ASP A 1 102 ? -3.492 13.645 1.546 1.00 91.19 102 ASP A C 1
ATOM 787 O O . ASP A 1 102 ? -3.204 14.491 0.699 1.00 91.19 102 ASP A O 1
ATOM 791 N N . PHE A 1 103 ? -3.252 13.826 2.852 1.00 91.81 103 PHE A N 1
ATOM 792 C CA . PHE A 1 103 ? -2.591 15.016 3.404 1.00 91.81 103 PHE A CA 1
ATOM 793 C C . PHE A 1 103 ? -1.140 15.167 2.926 1.00 91.81 103 PHE A C 1
ATOM 795 O O . PHE A 1 103 ? -0.783 16.209 2.377 1.00 91.81 103 PHE A O 1
ATOM 802 N N . ILE A 1 104 ? -0.312 14.122 3.053 1.00 90.12 104 ILE A N 1
ATOM 803 C CA . ILE A 1 104 ? 1.092 14.154 2.599 1.00 90.12 104 ILE A CA 1
ATOM 804 C C . ILE A 1 104 ? 1.158 14.500 1.111 1.00 90.12 104 ILE A C 1
ATOM 806 O O . ILE A 1 104 ? 1.920 15.371 0.711 1.00 90.12 104 ILE A O 1
ATOM 810 N N . THR A 1 105 ? 0.315 13.865 0.295 1.00 87.19 105 THR A N 1
ATOM 811 C CA . THR A 1 105 ? 0.280 14.090 -1.156 1.00 87.19 105 THR A CA 1
ATOM 812 C C . THR A 1 105 ? -0.168 15.510 -1.496 1.00 87.19 105 THR A C 1
ATOM 814 O O . THR A 1 105 ? 0.325 16.073 -2.464 1.00 87.19 105 THR A O 1
ATOM 817 N N . SER A 1 106 ? -1.075 16.107 -0.713 1.00 86.69 106 SER A N 1
ATOM 818 C CA . SER A 1 106 ? -1.496 17.503 -0.912 1.00 86.69 106 SER A CA 1
ATOM 819 C C . SER A 1 106 ? -0.401 18.523 -0.588 1.00 86.69 106 SER A C 1
ATOM 821 O O . SER A 1 106 ? -0.411 19.621 -1.135 1.00 86.69 106 SER A O 1
ATOM 823 N N . SER A 1 107 ? 0.552 18.138 0.263 1.00 85.75 107 SER A N 1
ATOM 824 C CA . SER A 1 107 ? 1.697 18.961 0.659 1.00 85.75 107 SER A CA 1
ATOM 825 C C . SER A 1 107 ? 2.908 18.802 -0.267 1.00 85.75 107 SER A C 1
ATOM 827 O O . SER A 1 107 ? 3.876 19.550 -0.137 1.00 85.75 107 SER A O 1
ATOM 829 N N . LEU A 1 108 ? 2.889 17.828 -1.184 1.00 83.44 108 LEU A N 1
ATOM 830 C CA . LEU A 1 108 ? 3.947 17.641 -2.175 1.00 83.44 108 LEU A CA 1
ATOM 831 C C . LEU A 1 108 ? 3.740 18.583 -3.373 1.00 83.44 108 LEU A C 1
ATOM 833 O O . LEU A 1 108 ? 2.600 18.843 -3.765 1.00 83.44 108 LEU A O 1
ATOM 837 N N . PRO A 1 109 ? 4.824 19.086 -3.991 1.00 79.44 109 PRO A N 1
ATOM 838 C CA . PRO A 1 109 ? 4.722 19.903 -5.193 1.00 79.44 109 PRO A CA 1
ATOM 839 C C . PRO A 1 109 ? 4.063 19.119 -6.336 1.00 79.44 109 PRO A C 1
ATOM 841 O O . PRO A 1 109 ? 4.306 17.926 -6.512 1.00 79.44 109 PRO A O 1
ATOM 844 N N . ALA A 1 110 ? 3.253 19.807 -7.147 1.00 71.25 110 ALA A N 1
ATOM 845 C CA . ALA A 1 110 ? 2.576 19.196 -8.295 1.00 71.25 110 ALA A CA 1
ATOM 846 C C . ALA A 1 110 ? 3.565 18.656 -9.349 1.00 71.25 110 ALA A C 1
ATOM 848 O O . ALA A 1 110 ? 3.248 17.715 -10.075 1.00 71.25 110 ALA A O 1
ATOM 849 N N . SER A 1 111 ? 4.770 19.230 -9.411 1.00 72.06 111 SER A N 1
ATOM 850 C CA . SER A 1 111 ? 5.871 18.764 -10.251 1.00 72.06 111 SER A CA 1
ATOM 851 C C . SER A 1 111 ? 6.587 17.579 -9.595 1.00 72.06 111 SER A C 1
ATOM 853 O O . SER A 1 111 ? 7.652 17.732 -8.994 1.00 72.06 111 SER A O 1
ATOM 855 N N . MET A 1 112 ? 5.997 16.389 -9.692 1.00 70.19 112 MET A N 1
ATOM 856 C CA . MET A 1 112 ? 6.779 15.156 -9.576 1.00 70.19 112 MET A CA 1
ATOM 857 C C . MET A 1 112 ? 7.688 15.023 -10.806 1.00 70.19 112 MET A C 1
ATOM 859 O O . MET A 1 112 ? 7.441 15.669 -11.826 1.00 70.19 112 MET A O 1
ATOM 863 N N . ASP A 1 113 ? 8.751 14.223 -10.700 1.00 77.50 113 ASP A N 1
ATOM 864 C CA . ASP A 1 113 ? 9.635 13.933 -11.834 1.00 77.50 113 ASP A CA 1
ATOM 865 C C . ASP A 1 113 ? 8.779 13.538 -13.060 1.00 77.50 113 ASP A C 1
ATOM 867 O O . ASP A 1 113 ? 7.971 12.612 -12.946 1.00 77.50 113 ASP A O 1
ATOM 871 N N . PRO A 1 114 ? 8.918 14.218 -14.217 1.00 78.56 114 PRO A N 1
ATOM 872 C CA . PRO A 1 114 ? 8.174 13.893 -15.435 1.00 78.56 114 PRO A CA 1
ATOM 873 C C . PRO A 1 114 ? 8.318 12.436 -15.897 1.00 78.56 114 PRO A C 1
ATOM 875 O O . PRO A 1 114 ? 7.507 11.959 -16.687 1.00 78.56 114 PRO A O 1
ATOM 878 N N . LEU A 1 115 ? 9.348 11.727 -15.428 1.00 80.62 115 LEU A N 1
ATOM 879 C CA . LEU A 1 115 ? 9.605 10.316 -15.715 1.00 80.62 115 LEU A CA 1
ATOM 880 C C . LEU A 1 115 ? 9.124 9.370 -14.602 1.00 80.62 115 LEU A C 1
ATOM 882 O O . LEU A 1 115 ? 9.336 8.156 -14.687 1.00 80.62 115 LEU A O 1
ATOM 886 N N . GLN A 1 116 ? 8.469 9.883 -13.560 1.00 82.81 116 GLN A N 1
ATOM 887 C CA . GLN A 1 116 ? 7.860 9.067 -12.520 1.00 82.81 116 GLN A CA 1
ATOM 888 C C . GLN A 1 116 ? 6.442 8.650 -12.924 1.00 82.81 116 GLN A C 1
ATOM 890 O O . GLN A 1 116 ? 5.458 9.328 -12.659 1.00 82.81 116 GLN A O 1
ATOM 895 N N . PHE A 1 117 ? 6.338 7.475 -13.541 1.00 82.25 117 PHE A N 1
ATOM 896 C CA . PHE A 1 117 ? 5.051 6.887 -13.937 1.00 82.25 117 PHE A CA 1
ATOM 897 C C . PHE A 1 117 ? 4.416 6.033 -12.830 1.00 82.25 117 PHE A C 1
ATOM 899 O O . PHE A 1 117 ? 3.206 5.818 -12.799 1.00 82.25 117 PHE A O 1
ATOM 906 N N . ALA A 1 118 ? 5.230 5.514 -11.907 1.00 80.12 118 ALA A N 1
ATOM 907 C CA . ALA A 1 118 ? 4.758 4.662 -10.824 1.00 80.12 118 ALA A CA 1
ATOM 908 C C . ALA A 1 118 ? 4.222 5.488 -9.647 1.00 80.12 118 ALA A C 1
ATOM 910 O O . ALA A 1 118 ? 4.827 6.477 -9.239 1.00 80.12 118 ALA A O 1
ATOM 911 N N . TYR A 1 119 ? 3.118 5.023 -9.053 1.00 79.25 119 TYR A N 1
ATOM 912 C CA . TYR A 1 119 ? 2.484 5.616 -7.864 1.00 79.25 119 TYR A CA 1
ATOM 913 C C . TYR A 1 119 ? 1.976 7.059 -8.042 1.00 79.25 119 TYR A C 1
ATOM 915 O O . TYR A 1 119 ? 1.575 7.696 -7.068 1.00 79.25 119 TYR A O 1
ATOM 923 N N . CYS A 1 120 ? 1.922 7.550 -9.280 1.00 77.44 120 CYS A N 1
ATOM 924 C CA . CYS A 1 120 ? 1.356 8.845 -9.630 1.00 77.44 120 CYS A CA 1
ATOM 925 C C . CYS A 1 120 ? -0.107 8.686 -10.057 1.00 77.44 120 CYS A C 1
ATOM 927 O O . CYS A 1 120 ? -0.492 7.704 -10.695 1.00 77.44 120 CYS A O 1
ATOM 929 N N . ARG A 1 121 ? -0.957 9.654 -9.692 1.00 77.56 121 ARG A N 1
ATOM 930 C CA . ARG A 1 121 ? -2.352 9.653 -10.158 1.00 77.56 121 ARG A CA 1
ATOM 931 C C . ARG A 1 121 ? -2.376 9.795 -11.677 1.00 77.56 121 ARG A C 1
ATOM 933 O O . ARG A 1 121 ? -1.597 10.565 -12.231 1.00 77.56 121 ARG A O 1
ATOM 940 N N . ASN A 1 122 ? -3.297 9.077 -12.314 1.00 82.19 122 ASN A N 1
ATOM 941 C CA . ASN A 1 122 ? -3.516 9.102 -13.763 1.00 82.19 122 ASN A CA 1
ATOM 942 C C . ASN A 1 122 ? -2.283 8.723 -14.603 1.00 82.19 122 ASN A C 1
ATOM 944 O O . ASN A 1 122 ? -2.210 9.116 -15.758 1.00 82.19 122 ASN A O 1
ATOM 948 N N . HIS A 1 123 ? -1.336 7.983 -14.023 1.00 82.94 123 HIS A N 1
ATOM 949 C CA . HIS A 1 123 ? -0.230 7.369 -14.748 1.00 82.94 123 HIS A CA 1
ATOM 950 C C . HIS A 1 123 ? -0.317 5.853 -14.596 1.00 82.94 123 HIS A C 1
ATOM 952 O O . HIS A 1 123 ? -0.729 5.325 -13.556 1.00 82.94 123 HIS A O 1
ATOM 958 N N . SER A 1 124 ? 0.071 5.154 -15.646 1.00 83.62 124 SER A N 1
ATOM 959 C CA . SER A 1 124 ? 0.046 3.707 -15.760 1.00 83.62 124 SER A CA 1
ATOM 960 C C . SER A 1 124 ? 1.378 3.189 -16.295 1.00 83.62 124 SER A C 1
ATOM 962 O O . SER A 1 124 ? 2.259 3.940 -16.718 1.00 83.62 124 SER A O 1
ATOM 964 N N . THR A 1 125 ? 1.537 1.867 -16.285 1.00 82.94 125 THR A N 1
ATOM 965 C CA . THR A 1 125 ? 2.680 1.231 -16.948 1.00 82.94 125 THR A CA 1
ATOM 966 C C . THR A 1 125 ? 2.643 1.455 -18.462 1.00 82.94 125 THR A C 1
ATOM 968 O O . THR A 1 125 ? 3.702 1.551 -19.078 1.00 82.94 125 THR A O 1
ATOM 971 N N . ASP A 1 126 ? 1.455 1.616 -19.045 1.00 85.06 126 ASP A N 1
ATOM 972 C CA . ASP A 1 126 ? 1.294 1.868 -20.477 1.00 85.06 126 ASP A CA 1
ATOM 973 C C . ASP A 1 126 ? 1.814 3.256 -20.861 1.00 85.06 126 ASP A C 1
ATOM 975 O O . ASP A 1 126 ? 2.498 3.384 -21.873 1.00 85.06 126 ASP A O 1
ATOM 979 N N . ASP A 1 127 ? 1.607 4.269 -20.014 1.00 84.50 127 ASP A N 1
ATOM 980 C CA . ASP A 1 127 ? 2.167 5.612 -20.228 1.00 84.50 127 ASP A CA 1
ATOM 981 C C . ASP A 1 127 ? 3.701 5.578 -20.246 1.00 84.50 127 ASP A C 1
ATOM 983 O O . ASP A 1 127 ? 4.339 6.209 -21.090 1.00 84.50 127 ASP A O 1
ATOM 987 N N . ALA A 1 128 ? 4.307 4.775 -19.363 1.00 82.44 128 ALA A N 1
ATOM 988 C CA . ALA A 1 128 ? 5.756 4.590 -19.323 1.00 82.44 128 ALA A CA 1
ATOM 989 C C . ALA A 1 128 ? 6.293 3.914 -20.597 1.00 82.44 128 ALA A C 1
ATOM 991 O O . ALA A 1 128 ? 7.375 4.262 -21.078 1.00 82.44 128 ALA A O 1
ATOM 992 N N . ILE A 1 129 ? 5.553 2.940 -21.138 1.00 81.00 129 ILE A N 1
ATOM 993 C CA . ILE A 1 129 ? 5.897 2.247 -22.387 1.00 81.00 129 ILE A CA 1
ATOM 994 C C . ILE A 1 129 ? 5.721 3.192 -23.577 1.00 81.00 129 ILE A C 1
ATOM 996 O O . ILE A 1 129 ? 6.617 3.292 -24.413 1.00 81.00 129 ILE A O 1
ATOM 1000 N N . ALA A 1 130 ? 4.607 3.919 -23.644 1.00 85.88 130 ALA A N 1
ATOM 1001 C CA . ALA A 1 130 ? 4.325 4.879 -24.704 1.00 85.88 130 ALA A CA 1
ATOM 1002 C C . ALA A 1 130 ? 5.378 5.993 -24.741 1.00 85.88 130 ALA A C 1
ATOM 1004 O O . ALA A 1 130 ? 5.907 6.305 -25.808 1.00 85.88 130 ALA A O 1
ATOM 1005 N N . HIS A 1 131 ? 5.754 6.534 -23.578 1.00 83.50 131 HIS A N 1
ATOM 1006 C CA . HIS A 1 131 ? 6.816 7.530 -23.471 1.00 83.50 131 HIS A CA 1
ATOM 1007 C C . HIS A 1 131 ? 8.166 6.978 -23.952 1.00 83.50 131 HIS A C 1
ATOM 1009 O O . HIS A 1 131 ? 8.888 7.660 -24.685 1.00 83.50 131 HIS A O 1
ATOM 1015 N N . LEU A 1 132 ? 8.512 5.739 -23.576 1.00 78.44 132 LEU A N 1
ATOM 1016 C CA . LEU A 1 132 ? 9.729 5.076 -24.050 1.00 78.44 132 LEU A CA 1
ATOM 1017 C C . LEU A 1 132 ? 9.721 4.939 -25.576 1.00 78.44 132 LEU A C 1
ATOM 1019 O O . LEU A 1 132 ? 10.657 5.392 -26.228 1.00 78.44 132 LEU A O 1
ATOM 1023 N N . LEU A 1 133 ? 8.655 4.367 -26.138 1.00 78.06 133 LEU A N 1
ATOM 1024 C CA . LEU A 1 133 ? 8.514 4.156 -27.578 1.00 78.06 133 LEU A CA 1
ATOM 1025 C C . LEU A 1 133 ? 8.598 5.473 -28.349 1.00 78.06 133 LEU A C 1
ATOM 1027 O O . LEU A 1 133 ? 9.379 5.579 -29.291 1.00 78.06 133 LEU A O 1
ATOM 1031 N N . HIS A 1 134 ? 7.847 6.490 -27.923 1.00 82.94 134 HIS A N 1
ATOM 1032 C CA . HIS A 1 134 ? 7.861 7.805 -28.555 1.00 82.94 134 HIS A CA 1
ATOM 1033 C C . HIS A 1 134 ? 9.258 8.434 -28.524 1.00 82.94 134 HIS A C 1
ATOM 1035 O O . HIS A 1 134 ? 9.732 8.941 -29.543 1.00 82.94 134 HIS A O 1
ATOM 1041 N N . THR A 1 135 ? 9.943 8.355 -27.380 1.00 77.50 135 THR A N 1
ATOM 1042 C CA . THR A 1 135 ? 11.306 8.878 -27.237 1.00 77.50 135 THR A CA 1
ATOM 1043 C C . THR A 1 135 ? 12.271 8.140 -28.163 1.00 77.50 135 THR A C 1
ATOM 1045 O O . THR A 1 135 ? 13.047 8.786 -28.863 1.00 77.50 135 THR A O 1
ATOM 1048 N N . THR A 1 136 ? 12.220 6.806 -28.211 1.00 73.50 136 THR A N 1
ATOM 1049 C CA . THR A 1 136 ? 13.096 5.997 -29.070 1.00 73.50 136 THR A CA 1
ATOM 1050 C C . THR A 1 136 ? 12.854 6.277 -30.553 1.00 73.50 136 THR A C 1
ATOM 1052 O O . THR A 1 136 ? 13.815 6.515 -31.278 1.00 73.50 136 THR A O 1
ATOM 1055 N N . LEU A 1 137 ? 11.597 6.312 -31.004 1.00 74.38 137 LEU A N 1
ATOM 1056 C CA . LEU A 1 137 ? 11.252 6.570 -32.408 1.00 74.38 137 LEU A CA 1
ATOM 1057 C C . LEU A 1 137 ? 11.655 7.983 -32.847 1.00 74.38 137 LEU A C 1
ATOM 1059 O O . LEU A 1 137 ? 12.339 8.143 -33.850 1.00 74.38 137 LEU A O 1
ATOM 1063 N N . THR A 1 138 ? 11.353 8.999 -32.034 1.00 76.62 138 THR A N 1
ATOM 1064 C CA . THR A 1 138 ? 11.716 10.396 -32.336 1.00 76.62 138 THR A CA 1
ATOM 1065 C C . THR A 1 138 ? 13.233 10.584 -32.467 1.00 76.62 138 THR A C 1
ATOM 1067 O O . THR A 1 138 ? 13.695 11.424 -33.238 1.00 76.62 138 THR A O 1
ATOM 1070 N N . GLN A 1 139 ? 14.026 9.818 -31.713 1.00 67.06 139 GLN A N 1
ATOM 1071 C CA . GLN A 1 139 ? 15.490 9.842 -31.799 1.00 67.06 139 GLN A CA 1
ATOM 1072 C C . GLN A 1 139 ? 16.020 9.125 -33.048 1.00 67.06 139 GLN A C 1
ATOM 1074 O O . GLN A 1 139 ? 17.025 9.554 -33.613 1.00 67.06 139 GLN A O 1
ATOM 1079 N N . LEU A 1 140 ? 15.349 8.058 -33.492 1.00 68.62 140 LEU A N 1
ATOM 1080 C CA . LEU A 1 140 ? 15.665 7.391 -34.757 1.00 68.62 140 LEU A CA 1
ATOM 1081 C C . LEU A 1 140 ? 15.373 8.306 -35.956 1.00 68.62 140 LEU A C 1
ATOM 1083 O O . LEU A 1 140 ? 16.191 8.370 -36.872 1.00 68.62 140 LEU A O 1
ATOM 1087 N N . ASP A 1 141 ? 14.278 9.067 -35.904 1.00 76.25 141 ASP A N 1
ATOM 1088 C CA . ASP A 1 141 ? 13.855 9.964 -36.986 1.00 76.25 141 ASP A CA 1
ATOM 1089 C C . ASP A 1 141 ? 14.726 11.227 -37.113 1.00 76.25 141 ASP A C 1
ATOM 1091 O O . ASP A 1 141 ? 14.946 11.721 -38.218 1.00 76.25 141 ASP A O 1
ATOM 1095 N N . LYS A 1 142 ? 15.243 11.770 -35.998 1.00 70.69 142 LYS A N 1
ATOM 1096 C CA . LYS A 1 142 ? 15.996 13.043 -35.994 1.00 70.69 142 LYS A CA 1
ATOM 1097 C C . LYS A 1 142 ? 17.468 12.933 -36.395 1.00 70.69 142 LYS A C 1
ATOM 1099 O O . LYS A 1 142 ? 18.083 13.961 -36.652 1.00 70.69 142 LYS A O 1
ATOM 1104 N N . GLY A 1 143 ? 18.022 11.725 -36.484 1.00 59.94 143 GLY A N 1
ATOM 1105 C CA . GLY A 1 143 ? 19.419 11.510 -36.858 1.00 59.94 143 GLY A CA 1
ATOM 1106 C C . GLY A 1 143 ? 20.431 11.939 -35.781 1.00 59.94 143 GLY A C 1
ATOM 1107 O O . GLY A 1 143 ? 20.637 13.115 -35.521 1.00 59.94 143 GLY A O 1
ATOM 1108 N N . ARG A 1 144 ? 21.103 10.939 -35.194 1.00 54.28 144 ARG A N 1
ATOM 1109 C CA . ARG A 1 144 ? 22.421 10.968 -34.516 1.00 54.28 144 ARG A CA 1
ATOM 1110 C C . ARG A 1 144 ? 22.839 12.260 -33.781 1.00 54.28 144 ARG A C 1
ATOM 1112 O O . ARG A 1 144 ? 23.891 12.813 -34.089 1.00 54.28 144 ARG A O 1
ATOM 1119 N N . GLU A 1 145 ? 22.140 12.637 -32.711 1.00 51.47 145 GLU A N 1
ATOM 1120 C CA . GLU A 1 145 ? 22.816 13.268 -31.563 1.00 51.47 145 GLU A CA 1
ATOM 1121 C C . GLU A 1 145 ? 22.972 12.258 -30.412 1.00 51.47 145 GLU A C 1
ATOM 1123 O O . GLU A 1 145 ? 22.010 11.556 -30.084 1.00 51.47 145 GLU A O 1
ATOM 1128 N N . PRO A 1 146 ? 24.173 12.125 -29.815 1.00 50.31 146 PRO A N 1
ATOM 1129 C CA . PRO A 1 146 ? 24.466 11.079 -28.846 1.00 50.31 146 PRO A CA 1
ATOM 1130 C C . PRO A 1 146 ? 23.881 11.425 -27.475 1.00 50.31 146 PRO A C 1
ATOM 1132 O O . PRO A 1 146 ? 24.429 12.244 -26.740 1.00 50.31 146 PRO A O 1
ATOM 1135 N N . GLN A 1 147 ? 22.788 10.760 -27.095 1.00 55.59 147 GLN A N 1
ATOM 1136 C CA . GLN A 1 147 ? 22.271 10.828 -25.730 1.00 55.59 147 GLN A CA 1
ATOM 1137 C C . GLN A 1 147 ? 22.027 9.431 -25.154 1.00 55.59 147 GLN A C 1
ATOM 1139 O O . GLN A 1 147 ? 21.210 8.659 -25.649 1.00 55.59 147 GLN A O 1
ATOM 1144 N N . TRP A 1 148 ? 22.732 9.118 -24.069 1.00 58.34 148 TRP A N 1
ATOM 1145 C CA . TRP A 1 148 ? 22.503 7.945 -23.224 1.00 58.34 148 TRP A CA 1
ATOM 1146 C C . TRP A 1 148 ? 21.344 8.218 -22.268 1.00 58.34 148 TRP A C 1
ATOM 1148 O O . TRP A 1 148 ? 21.296 9.267 -21.620 1.00 58.34 148 TRP A O 1
ATOM 1158 N N . ARG A 1 149 ? 20.414 7.266 -22.148 1.00 57.72 149 ARG A N 1
ATOM 1159 C CA . ARG A 1 149 ? 19.300 7.351 -21.193 1.00 57.72 149 ARG A CA 1
ATOM 1160 C C . ARG A 1 149 ? 19.218 6.085 -20.351 1.00 57.72 149 ARG A C 1
ATOM 1162 O O . ARG A 1 149 ? 19.357 4.975 -20.860 1.00 57.72 149 ARG A O 1
ATOM 1169 N N . VAL A 1 150 ? 19.002 6.278 -19.051 1.00 55.94 150 VAL A N 1
ATOM 1170 C CA . VAL A 1 150 ? 18.747 5.196 -18.099 1.00 55.94 150 VAL A CA 1
ATOM 1171 C C . VAL A 1 150 ? 17.242 4.945 -18.064 1.00 55.94 150 VAL A C 1
ATOM 1173 O O . VAL A 1 150 ? 16.484 5.841 -17.705 1.00 55.94 150 VAL A O 1
ATOM 1176 N N . TYR A 1 151 ? 16.804 3.737 -18.408 1.00 55.44 151 TYR A N 1
ATOM 1177 C CA . TYR A 1 151 ? 15.407 3.314 -18.298 1.00 55.44 151 TYR A CA 1
ATOM 1178 C C . TYR A 1 151 ? 15.315 2.099 -17.384 1.00 55.44 151 TYR A C 1
ATOM 1180 O O . TYR A 1 151 ? 15.976 1.100 -17.641 1.00 55.44 151 TYR A O 1
ATOM 1188 N N . LEU A 1 152 ? 14.545 2.184 -16.293 1.00 53.62 152 LEU A N 1
ATOM 1189 C CA . LEU A 1 152 ? 14.406 1.104 -15.297 1.00 53.62 152 LEU A CA 1
ATOM 1190 C C . LEU A 1 152 ? 15.757 0.527 -14.808 1.00 53.62 152 LEU A C 1
ATOM 1192 O O . LEU A 1 152 ? 15.869 -0.654 -14.483 1.00 53.62 152 LEU A O 1
ATOM 1196 N N . GLY A 1 153 ? 16.800 1.365 -14.760 1.00 55.03 153 GLY A N 1
ATOM 1197 C CA . GLY A 1 153 ? 18.157 0.967 -14.366 1.00 55.03 153 GLY A CA 1
ATOM 1198 C C . GLY A 1 153 ? 19.015 0.344 -15.478 1.00 55.03 153 GLY A C 1
ATOM 1199 O O . GLY A 1 153 ? 20.047 -0.249 -15.166 1.00 55.03 153 GLY A O 1
ATOM 1200 N N . VAL A 1 154 ? 18.607 0.467 -16.744 1.00 57.91 154 VAL A N 1
ATOM 1201 C CA . VAL A 1 154 ? 19.307 -0.037 -17.942 1.00 57.91 154 VAL A CA 1
ATOM 1202 C C . VAL A 1 154 ? 19.796 1.134 -18.788 1.00 57.91 154 VAL A C 1
ATOM 1204 O O . VAL A 1 154 ? 19.018 2.056 -19.029 1.00 57.91 154 VAL A O 1
ATOM 1207 N N . LEU A 1 155 ? 21.052 1.117 -19.239 1.00 62.69 155 LEU A N 1
ATOM 1208 C CA . LEU A 1 155 ? 21.592 2.149 -20.128 1.00 62.69 155 LEU A CA 1
ATOM 1209 C C . LEU A 1 155 ? 21.326 1.752 -21.579 1.00 62.69 155 LEU A C 1
ATOM 1211 O O . LEU A 1 155 ? 21.922 0.816 -22.102 1.00 62.69 155 LEU A O 1
ATOM 1215 N N . ILE A 1 156 ? 20.441 2.484 -22.250 1.00 62.34 156 ILE A N 1
ATOM 1216 C CA . ILE A 1 156 ? 20.158 2.252 -23.668 1.00 62.34 156 ILE A CA 1
ATOM 1217 C C . ILE A 1 156 ? 21.049 3.189 -24.489 1.00 62.34 156 ILE A C 1
ATOM 1219 O O . ILE A 1 156 ? 20.882 4.411 -24.441 1.00 62.34 156 ILE A O 1
ATOM 1223 N N . SER A 1 157 ? 22.017 2.616 -25.211 1.00 61.69 157 SER A N 1
ATOM 1224 C CA . SER A 1 157 ? 22.872 3.345 -26.161 1.00 61.69 157 SER A CA 1
ATOM 1225 C C . SER A 1 157 ? 22.166 3.537 -27.509 1.00 61.69 157 SER A C 1
ATOM 1227 O O . SER A 1 157 ? 21.319 2.735 -27.901 1.00 61.69 157 SER A O 1
ATOM 1229 N N . GLN A 1 158 ? 22.537 4.588 -28.244 1.00 58.97 158 GLN A N 1
ATOM 1230 C CA . GLN A 1 158 ? 21.911 4.973 -29.519 1.00 58.97 158 GLN A CA 1
ATOM 1231 C C . GLN A 1 158 ? 22.153 3.978 -30.664 1.00 58.97 158 GLN A C 1
ATOM 1233 O O . GLN A 1 158 ? 21.315 3.830 -31.546 1.00 58.97 158 GLN A O 1
ATOM 1238 N N . ASP A 1 159 ? 23.278 3.272 -30.647 1.00 56.94 159 ASP A N 1
ATOM 1239 C CA . ASP A 1 159 ? 23.581 2.184 -31.580 1.00 56.94 159 ASP A CA 1
ATOM 1240 C C . ASP A 1 159 ? 22.951 0.850 -31.152 1.00 56.94 159 ASP A C 1
ATOM 1242 O O . ASP A 1 159 ? 23.266 -0.193 -31.725 1.00 56.94 159 ASP A O 1
ATOM 1246 N N . LEU A 1 160 ? 22.102 0.868 -30.112 1.00 60.50 160 LEU A N 1
ATOM 1247 C CA . LEU A 1 160 ? 21.639 -0.322 -29.399 1.00 60.50 160 LEU A CA 1
ATOM 1248 C C . LEU A 1 160 ? 22.810 -1.215 -28.963 1.00 60.50 160 LEU A C 1
ATOM 1250 O O . LEU A 1 160 ? 22.622 -2.411 -28.719 1.00 60.50 160 LEU A O 1
ATOM 1254 N N . SER A 1 161 ? 24.024 -0.653 -28.855 1.00 59.41 161 SER A N 1
ATOM 1255 C CA . SER A 1 161 ? 25.145 -1.374 -28.293 1.00 59.41 161 SER A CA 1
ATOM 1256 C C . SER A 1 161 ? 24.993 -1.398 -26.791 1.00 59.41 161 SER A C 1
ATOM 1258 O O . SER A 1 161 ? 24.761 -0.404 -26.099 1.00 59.41 161 SER A O 1
ATOM 1260 N N . TRP A 1 162 ? 25.168 -2.590 -26.264 1.00 63.75 162 TRP A N 1
ATOM 1261 C CA . TRP A 1 162 ? 25.075 -2.827 -24.840 1.00 63.75 162 TRP A CA 1
ATOM 1262 C C . TRP A 1 162 ? 26.421 -2.617 -24.152 1.00 63.75 162 TRP A C 1
ATOM 1264 O O . TRP A 1 162 ? 26.558 -2.949 -22.987 1.00 63.75 162 TRP A O 1
ATOM 1274 N N . SER A 1 163 ? 27.400 -2.033 -24.854 1.00 61.97 163 SER A N 1
ATOM 1275 C CA . SER A 1 163 ? 28.802 -1.853 -24.462 1.00 61.97 163 SER A CA 1
ATOM 1276 C C . SER A 1 163 ? 28.979 -1.258 -23.063 1.00 61.97 163 SER A C 1
ATOM 1278 O O . SER A 1 163 ? 29.887 -1.626 -22.321 1.00 61.97 163 SER A O 1
ATOM 1280 N N . CYS A 1 164 ? 28.130 -0.305 -22.681 1.00 60.50 164 CYS A N 1
ATOM 1281 C CA . CYS A 1 164 ? 28.165 0.351 -21.374 1.00 60.50 164 CYS A CA 1
ATOM 1282 C C . CYS A 1 164 ? 27.677 -0.583 -20.245 1.00 60.50 164 CYS A C 1
ATOM 1284 O O . CYS A 1 164 ? 28.306 -0.676 -19.182 1.00 60.50 164 CYS A O 1
ATOM 1286 N N . ASP A 1 165 ? 26.616 -1.347 -20.500 1.00 61.62 165 ASP A N 1
ATOM 1287 C CA . ASP A 1 165 ? 26.073 -2.349 -19.587 1.00 61.62 165 ASP A CA 1
ATOM 1288 C C . ASP A 1 165 ? 26.964 -3.598 -19.530 1.00 61.62 165 ASP A C 1
ATOM 1290 O O . ASP A 1 165 ? 27.320 -4.036 -18.437 1.00 61.62 165 ASP A O 1
ATOM 1294 N N . THR A 1 166 ? 27.441 -4.114 -20.666 1.00 59.69 166 THR A N 1
ATOM 1295 C CA . THR A 1 166 ? 28.325 -5.287 -20.763 1.00 59.69 166 THR A CA 1
ATOM 1296 C C . THR A 1 166 ? 29.722 -5.042 -20.201 1.00 59.69 166 THR A C 1
ATOM 1298 O O . THR A 1 166 ? 30.356 -5.992 -19.747 1.00 59.69 166 THR A O 1
ATOM 1301 N N . ASN A 1 167 ? 30.202 -3.794 -20.138 1.00 67.06 167 ASN A N 1
ATOM 1302 C CA . ASN A 1 167 ? 31.459 -3.456 -19.458 1.00 67.06 167 ASN A CA 1
ATOM 1303 C C . ASN A 1 167 ? 31.294 -3.228 -17.947 1.00 67.06 167 ASN A C 1
ATOM 1305 O O . ASN A 1 167 ? 32.238 -3.453 -17.179 1.00 67.06 167 ASN A O 1
ATOM 1309 N N . SER A 1 168 ? 30.121 -2.780 -17.491 1.00 70.56 168 SER A N 1
ATOM 1310 C CA . SER A 1 168 ? 29.859 -2.518 -16.069 1.00 70.56 168 SER A CA 1
ATOM 1311 C C . SER A 1 168 ? 29.372 -3.760 -15.311 1.00 70.56 168 SER A C 1
ATOM 1313 O O . SER A 1 168 ? 29.731 -3.939 -14.141 1.00 70.56 168 SER A O 1
ATOM 1315 N N . LEU A 1 169 ? 28.636 -4.662 -15.974 1.00 74.06 169 LEU A N 1
ATOM 1316 C CA . LEU A 1 169 ? 28.140 -5.927 -15.416 1.00 74.06 169 LEU A CA 1
ATOM 1317 C C . LEU A 1 169 ? 29.273 -6.791 -14.838 1.00 74.06 169 LEU A C 1
ATOM 1319 O O . LEU A 1 169 ? 29.200 -7.152 -13.661 1.00 74.06 169 LEU A O 1
ATOM 1323 N N . PRO A 1 170 ? 30.353 -7.093 -15.594 1.00 76.81 170 PRO A N 1
ATOM 1324 C CA . PRO A 1 170 ? 31.423 -7.955 -15.114 1.00 76.81 170 PRO A CA 1
ATOM 1325 C C . PRO A 1 170 ? 32.212 -7.300 -13.983 1.00 76.81 170 PRO A C 1
ATOM 1327 O O . PRO A 1 170 ? 32.694 -7.999 -13.098 1.00 76.81 170 PRO A O 1
ATOM 1330 N N . LYS A 1 171 ? 32.327 -5.963 -13.973 1.00 80.50 171 LYS A N 1
ATOM 1331 C CA . LYS A 1 171 ? 32.974 -5.223 -12.878 1.00 80.50 171 LYS A CA 1
ATOM 1332 C C . LYS A 1 171 ? 32.189 -5.375 -11.575 1.00 80.50 171 LYS A C 1
ATOM 1334 O O . LYS A 1 171 ? 32.775 -5.762 -10.568 1.00 80.50 171 LYS A O 1
ATOM 1339 N N . LYS A 1 172 ? 30.870 -5.155 -11.611 1.00 80.56 172 LYS A N 1
ATOM 1340 C CA . LYS A 1 172 ? 29.987 -5.351 -10.448 1.00 80.56 172 LYS A CA 1
ATOM 1341 C C . LYS A 1 172 ? 29.997 -6.810 -9.990 1.00 80.56 172 LYS A C 1
ATOM 1343 O O . LYS A 1 172 ? 30.250 -7.086 -8.824 1.00 80.56 172 LYS A O 1
ATOM 1348 N N . ALA A 1 173 ? 29.836 -7.762 -10.907 1.00 81.44 173 ALA A N 1
ATOM 1349 C CA . ALA A 1 173 ? 29.843 -9.181 -10.561 1.00 81.44 173 ALA A CA 1
ATOM 1350 C C . ALA A 1 173 ? 31.190 -9.646 -9.960 1.00 81.44 173 ALA A C 1
ATOM 1352 O O . ALA A 1 173 ? 31.203 -10.448 -9.030 1.00 81.44 173 ALA A O 1
ATOM 1353 N N . ARG A 1 174 ? 32.329 -9.091 -10.407 1.00 83.38 174 ARG A N 1
ATOM 1354 C CA . ARG A 1 174 ? 33.651 -9.352 -9.801 1.00 83.38 174 ARG A CA 1
ATOM 1355 C C . ARG A 1 174 ? 33.762 -8.862 -8.357 1.00 83.38 174 ARG A C 1
ATOM 1357 O O . ARG A 1 174 ? 34.383 -9.554 -7.556 1.00 83.38 174 ARG A O 1
ATOM 1364 N N . GLN A 1 175 ? 33.150 -7.728 -8.008 1.00 85.00 175 GLN A N 1
ATOM 1365 C CA . GLN A 1 175 ? 33.097 -7.269 -6.612 1.00 85.00 175 GLN A CA 1
ATOM 1366 C C . GLN A 1 175 ? 32.352 -8.280 -5.728 1.00 85.00 175 GLN A C 1
ATOM 1368 O O . GLN A 1 175 ? 32.786 -8.579 -4.621 1.00 85.00 175 GLN A O 1
ATOM 1373 N N . HIS A 1 176 ? 31.279 -8.890 -6.233 1.00 84.25 176 HIS A N 1
ATOM 1374 C CA . HIS A 1 176 ? 30.559 -9.932 -5.496 1.00 84.25 176 HIS A CA 1
ATOM 1375 C C . HIS A 1 176 ? 31.308 -11.274 -5.452 1.00 84.25 176 HIS A C 1
ATOM 1377 O O . HIS A 1 176 ? 31.188 -11.991 -4.463 1.00 84.25 176 HIS A O 1
ATOM 1383 N N . ILE A 1 177 ? 32.143 -11.596 -6.447 1.00 84.62 177 ILE A N 1
ATOM 1384 C CA . ILE A 1 177 ? 33.056 -12.753 -6.372 1.00 84.62 177 ILE A CA 1
ATOM 1385 C C . ILE A 1 177 ? 34.068 -12.595 -5.235 1.00 84.62 177 ILE A C 1
ATOM 1387 O O . ILE A 1 177 ? 34.396 -13.584 -4.584 1.00 84.62 177 ILE A O 1
ATOM 1391 N N . TYR A 1 178 ? 34.556 -11.379 -4.976 1.00 86.75 178 TYR A N 1
ATOM 1392 C CA . TYR A 1 178 ? 35.420 -11.128 -3.821 1.00 86.75 178 TYR A CA 1
ATOM 1393 C C . TYR A 1 178 ? 34.704 -11.488 -2.511 1.00 86.75 178 TYR A C 1
ATOM 1395 O O . TYR A 1 178 ? 35.241 -12.245 -1.710 1.00 86.75 178 TYR A O 1
ATOM 1403 N N . HIS A 1 179 ? 33.451 -11.062 -2.339 1.00 83.69 179 HIS A N 1
ATOM 1404 C CA . HIS A 1 179 ? 32.663 -11.454 -1.169 1.00 83.69 179 HIS A CA 1
ATOM 1405 C C . HIS A 1 179 ? 32.398 -12.964 -1.112 1.00 83.69 179 HIS A C 1
ATOM 1407 O O . HIS A 1 179 ? 32.510 -13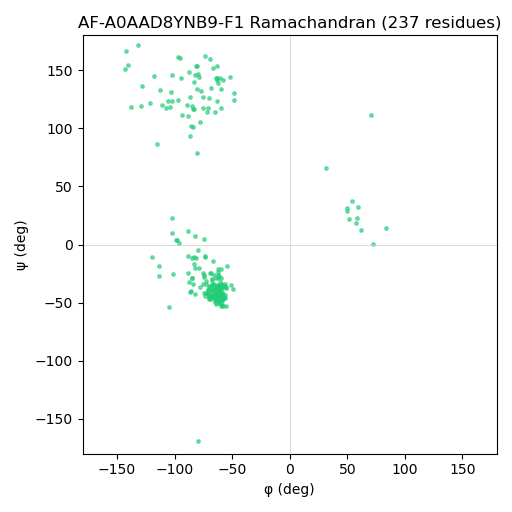.554 -0.043 1.00 83.69 179 HIS A O 1
ATOM 1413 N N . LEU A 1 180 ? 32.124 -13.615 -2.249 1.00 85.69 180 LEU A N 1
ATOM 1414 C CA . LEU A 1 180 ? 31.978 -15.073 -2.314 1.00 85.69 180 LEU A CA 1
ATOM 1415 C C . LEU A 1 180 ? 33.264 -15.796 -1.872 1.00 85.69 180 LEU A C 1
ATOM 1417 O O . LEU A 1 180 ? 33.182 -16.800 -1.170 1.00 85.69 180 LEU A O 1
ATOM 1421 N N . ARG A 1 181 ? 34.444 -15.269 -2.233 1.00 85.69 181 ARG A N 1
ATOM 1422 C CA . ARG A 1 181 ? 35.746 -15.773 -1.762 1.00 85.69 181 ARG A CA 1
ATOM 1423 C C . ARG A 1 181 ? 35.885 -15.634 -0.255 1.00 85.69 181 ARG A C 1
ATOM 1425 O O . ARG A 1 181 ? 36.150 -16.631 0.401 1.00 85.69 181 ARG A O 1
ATOM 1432 N N . CYS A 1 182 ? 35.618 -14.450 0.294 1.00 85.25 182 CYS A N 1
ATOM 1433 C CA . CYS A 1 182 ? 35.656 -14.245 1.741 1.00 85.25 182 CYS A CA 1
ATOM 1434 C C . CYS A 1 182 ? 34.715 -15.220 2.465 1.00 85.25 182 CYS A C 1
ATOM 1436 O O . CYS A 1 182 ? 35.122 -15.876 3.415 1.00 85.25 182 CYS A O 1
ATOM 1438 N N . LEU A 1 183 ? 33.477 -15.378 1.982 1.00 83.12 183 LEU A N 1
ATOM 1439 C CA . LEU A 1 183 ? 32.488 -16.303 2.552 1.00 83.12 183 LEU A CA 1
ATOM 1440 C C . LEU A 1 183 ? 32.944 -17.768 2.509 1.00 83.12 183 LEU A C 1
ATOM 1442 O O . LEU A 1 183 ? 32.681 -18.524 3.445 1.00 83.12 183 LEU A O 1
ATOM 1446 N N . ARG A 1 184 ? 33.641 -18.173 1.444 1.00 85.25 184 ARG A N 1
ATOM 1447 C CA . ARG A 1 184 ? 34.269 -19.495 1.342 1.00 85.25 184 ARG A CA 1
ATOM 1448 C C . ARG A 1 184 ? 35.407 -19.650 2.352 1.00 85.25 184 ARG A C 1
ATOM 1450 O O . ARG A 1 184 ? 35.511 -20.703 2.975 1.00 85.25 184 ARG A O 1
ATOM 1457 N N . ASP A 1 185 ? 36.227 -18.620 2.545 1.00 86.81 185 ASP A N 1
ATOM 1458 C CA . ASP A 1 185 ? 37.353 -18.650 3.487 1.00 86.81 185 ASP A CA 1
ATOM 1459 C C . ASP A 1 185 ? 36.867 -18.780 4.951 1.00 86.81 185 ASP A C 1
ATOM 1461 O O . ASP A 1 185 ? 37.532 -19.415 5.770 1.00 86.81 185 ASP A O 1
ATOM 1465 N N . PHE A 1 186 ? 35.644 -18.322 5.257 1.00 86.38 186 PHE A N 1
ATOM 1466 C CA . PHE A 1 186 ? 34.932 -18.595 6.519 1.00 86.38 186 PHE A CA 1
ATOM 1467 C C . PHE A 1 186 ? 34.352 -20.021 6.640 1.00 86.38 186 PHE A C 1
ATOM 1469 O O . PHE A 1 186 ? 33.663 -20.323 7.613 1.00 86.38 186 PHE A O 1
ATOM 1476 N N . ARG A 1 187 ? 34.615 -20.913 5.674 1.00 85.25 187 ARG A N 1
ATOM 1477 C CA . ARG A 1 187 ? 34.152 -22.316 5.631 1.00 85.25 187 ARG A CA 1
ATOM 1478 C C . ARG A 1 187 ? 32.633 -22.483 5.773 1.00 85.25 187 ARG A C 1
ATOM 1480 O O . ARG A 1 187 ? 32.158 -23.434 6.393 1.00 85.25 187 ARG A O 1
ATOM 1487 N N . LEU A 1 188 ? 31.860 -21.567 5.189 1.00 83.44 188 LEU A N 1
ATOM 1488 C CA . LEU A 1 188 ? 30.400 -21.671 5.182 1.00 83.44 188 LEU A CA 1
ATOM 1489 C C . LEU A 1 188 ? 29.915 -22.866 4.338 1.00 83.44 188 LEU A C 1
ATOM 1491 O O . LEU A 1 188 ? 30.570 -23.235 3.360 1.00 83.44 188 LEU A O 1
ATOM 1495 N N . PRO A 1 189 ? 28.742 -23.454 4.654 1.00 87.25 189 PRO A N 1
ATOM 1496 C CA . PRO A 1 189 ? 28.199 -24.574 3.890 1.00 87.25 189 PRO A CA 1
ATOM 1497 C C . PRO A 1 189 ? 27.999 -24.235 2.407 1.00 87.25 189 PRO A C 1
ATOM 1499 O O . PRO A 1 189 ? 27.489 -23.160 2.076 1.00 87.25 189 PRO A O 1
ATOM 1502 N N . CYS A 1 190 ? 28.279 -25.190 1.512 1.00 82.00 190 CYS A N 1
ATOM 1503 C CA . CYS A 1 190 ? 28.140 -25.021 0.056 1.00 82.00 190 CYS A CA 1
ATOM 1504 C C . CYS A 1 190 ? 26.769 -24.467 -0.361 1.00 82.00 190 CYS A C 1
ATOM 1506 O O . CYS A 1 190 ? 26.675 -23.660 -1.282 1.00 82.00 190 CYS A O 1
ATOM 1508 N N . LYS A 1 191 ? 25.699 -24.844 0.352 1.00 82.62 191 LYS A N 1
ATOM 1509 C CA . LYS A 1 191 ? 24.341 -24.357 0.085 1.00 82.62 191 LYS A CA 1
ATOM 1510 C C . LYS A 1 191 ? 24.192 -22.844 0.296 1.00 82.62 191 LYS A C 1
ATOM 1512 O O . LYS A 1 191 ? 23.472 -22.192 -0.453 1.00 82.62 191 LYS A O 1
ATOM 1517 N N . VAL A 1 192 ? 24.885 -22.279 1.285 1.00 81.12 192 VAL A N 1
ATOM 1518 C CA . VAL A 1 192 ? 24.892 -20.833 1.561 1.00 81.12 192 VAL A CA 1
ATOM 1519 C C . VAL A 1 192 ? 25.660 -20.093 0.471 1.00 81.12 192 VAL A C 1
ATOM 1521 O O . VAL A 1 192 ? 25.194 -19.065 -0.015 1.00 81.12 192 VAL A O 1
ATOM 1524 N N . LEU A 1 193 ? 26.791 -20.648 0.030 1.00 83.94 193 LEU A N 1
ATOM 1525 C CA . LEU A 1 193 ? 27.584 -20.086 -1.064 1.00 83.94 193 LEU A CA 1
ATOM 1526 C C . LEU A 1 193 ? 26.813 -20.107 -2.394 1.00 83.94 193 LEU A C 1
ATOM 1528 O O . LEU A 1 193 ? 26.802 -19.108 -3.110 1.00 83.94 193 LEU A O 1
ATOM 1532 N N . GLN A 1 194 ? 26.095 -21.197 -2.690 1.00 83.62 194 GLN A N 1
ATOM 1533 C CA . GLN A 1 194 ? 25.194 -21.293 -3.845 1.00 83.62 194 GLN A CA 1
ATOM 1534 C C . GLN A 1 194 ? 24.063 -20.262 -3.776 1.00 83.62 194 GLN A C 1
ATOM 1536 O O . GLN A 1 194 ? 23.805 -19.570 -4.756 1.00 83.62 194 GLN A O 1
ATOM 1541 N N . ASN A 1 195 ? 23.427 -20.104 -2.610 1.00 83.25 195 ASN A N 1
ATOM 1542 C CA . ASN A 1 195 ? 22.392 -19.089 -2.425 1.00 83.25 195 ASN A CA 1
ATOM 1543 C C . ASN A 1 195 ? 22.954 -17.673 -2.630 1.00 83.25 195 ASN A C 1
ATOM 1545 O O . ASN A 1 195 ? 22.322 -16.855 -3.293 1.00 83.25 195 ASN A O 1
ATOM 1549 N N . PHE A 1 196 ? 24.150 -17.381 -2.108 1.00 84.31 196 PHE A N 1
ATOM 1550 C CA . PHE A 1 196 ? 24.815 -16.097 -2.329 1.00 84.31 196 PHE A CA 1
ATOM 1551 C C . PHE A 1 196 ? 25.122 -15.870 -3.813 1.00 84.31 196 PHE A C 1
ATOM 1553 O O . PHE A 1 196 ? 24.861 -14.787 -4.333 1.00 84.31 196 PHE A O 1
ATOM 1560 N N . TYR A 1 197 ? 25.621 -16.890 -4.514 1.00 85.31 197 TYR A N 1
ATOM 1561 C CA . TYR A 1 197 ? 25.862 -16.827 -5.952 1.00 85.31 197 TYR A CA 1
ATOM 1562 C C . TYR A 1 197 ? 24.580 -16.506 -6.728 1.00 85.31 197 TYR A C 1
ATOM 1564 O O . TYR A 1 197 ? 24.558 -15.517 -7.461 1.00 85.31 197 TYR A O 1
ATOM 1572 N N . THR A 1 198 ? 23.503 -17.266 -6.517 1.00 81.62 198 THR A N 1
ATOM 1573 C CA . THR A 1 198 ? 22.229 -17.059 -7.221 1.00 81.62 198 THR A CA 1
ATOM 1574 C C . THR A 1 198 ? 21.626 -15.685 -6.918 1.00 81.62 198 THR A C 1
ATOM 1576 O O . THR A 1 198 ? 21.151 -14.982 -7.810 1.00 81.62 198 THR A O 1
ATOM 1579 N N . CYS A 1 199 ? 21.700 -15.236 -5.665 1.00 79.00 199 CYS A N 1
ATOM 1580 C CA . CYS A 1 199 ? 21.108 -13.964 -5.260 1.00 79.00 199 CYS A CA 1
ATOM 1581 C C . CYS A 1 199 ? 21.935 -12.736 -5.662 1.00 79.00 199 CYS A C 1
ATOM 1583 O O . CYS A 1 199 ? 21.348 -11.707 -5.992 1.00 79.00 199 CYS A O 1
ATOM 1585 N N . ALA A 1 200 ? 23.269 -12.801 -5.622 1.00 79.75 200 ALA A N 1
ATOM 1586 C CA . ALA A 1 200 ? 24.129 -11.618 -5.742 1.00 79.75 200 ALA A CA 1
ATOM 1587 C C . ALA A 1 200 ? 24.979 -11.575 -7.019 1.00 79.75 200 ALA A C 1
ATOM 1589 O O . ALA A 1 200 ? 25.340 -10.490 -7.465 1.00 79.75 200 ALA A O 1
ATOM 1590 N N . ILE A 1 201 ? 25.319 -12.722 -7.608 1.00 81.88 201 ILE A N 1
ATOM 1591 C CA . ILE A 1 201 ? 26.162 -12.794 -8.811 1.00 81.88 201 ILE A CA 1
ATOM 1592 C C . ILE A 1 201 ? 25.291 -13.107 -10.026 1.00 81.88 201 ILE A C 1
ATOM 1594 O O . ILE A 1 201 ? 25.290 -12.342 -10.988 1.00 81.88 201 ILE A O 1
ATOM 1598 N N . GLU A 1 202 ? 24.506 -14.181 -9.968 1.00 81.06 202 GLU A N 1
ATOM 1599 C CA . GLU A 1 202 ? 23.615 -14.602 -11.051 1.00 81.06 202 GLU A CA 1
ATOM 1600 C C . GLU A 1 202 ? 22.552 -13.538 -11.344 1.00 81.06 202 GLU A C 1
ATOM 1602 O O . GLU A 1 202 ? 22.356 -13.183 -12.499 1.00 81.06 202 GLU A O 1
ATOM 1607 N N . SER A 1 203 ? 21.946 -12.928 -10.320 1.00 81.56 203 SER A N 1
ATOM 1608 C CA . SER A 1 203 ? 20.974 -11.837 -10.504 1.00 81.56 203 SER A CA 1
ATOM 1609 C C . SER A 1 203 ? 21.541 -10.632 -11.269 1.00 81.56 203 SER A C 1
ATOM 1611 O O . SER A 1 203 ? 20.837 -10.018 -12.069 1.00 81.56 203 SER A O 1
ATOM 1613 N N . ILE A 1 204 ? 22.824 -10.307 -11.068 1.00 79.75 204 ILE A N 1
ATOM 1614 C CA . ILE A 1 204 ? 23.516 -9.230 -11.785 1.00 79.75 204 ILE A CA 1
ATOM 1615 C C . ILE A 1 204 ? 23.832 -9.659 -13.214 1.00 79.75 204 ILE A C 1
ATOM 1617 O O . ILE A 1 204 ? 23.660 -8.855 -14.127 1.00 79.75 204 ILE A O 1
ATOM 1621 N N . LEU A 1 205 ? 24.282 -10.902 -13.405 1.00 76.25 205 LEU A N 1
ATOM 1622 C CA . LEU A 1 205 ? 24.614 -11.451 -14.720 1.00 76.25 205 LEU A CA 1
ATOM 1623 C C . LEU A 1 205 ? 23.382 -11.620 -15.617 1.00 76.25 205 LEU A C 1
ATOM 1625 O O . LEU A 1 205 ? 23.453 -11.356 -16.814 1.00 76.25 205 LEU A O 1
ATOM 1629 N N . MET A 1 206 ? 22.253 -12.006 -15.029 1.00 75.81 206 MET A N 1
ATOM 1630 C CA . MET A 1 206 ? 20.979 -12.215 -15.718 1.00 75.81 206 MET A CA 1
ATOM 1631 C C . MET A 1 206 ? 20.191 -10.916 -15.915 1.00 75.81 206 MET A C 1
ATOM 1633 O O . MET A 1 206 ? 19.200 -10.897 -16.652 1.00 75.81 206 MET A O 1
ATOM 1637 N N . ARG A 1 207 ? 20.609 -9.810 -15.283 1.00 71.19 207 ARG A N 1
ATOM 1638 C CA . ARG A 1 207 ? 19.920 -8.522 -15.393 1.00 71.19 207 ARG A CA 1
ATOM 1639 C C . ARG A 1 207 ? 19.888 -8.071 -16.855 1.00 71.19 207 ARG A C 1
ATOM 1641 O O . ARG A 1 207 ? 20.927 -7.844 -17.474 1.00 71.19 207 ARG A O 1
ATOM 1648 N N . ASN A 1 208 ? 18.673 -7.946 -17.387 1.00 63.50 208 ASN A N 1
ATOM 1649 C CA . ASN A 1 208 ? 18.369 -7.559 -18.770 1.00 63.50 208 ASN A CA 1
ATOM 1650 C C . ASN A 1 208 ? 18.990 -8.462 -19.843 1.00 63.50 208 ASN A C 1
ATOM 1652 O O . ASN A 1 208 ? 19.079 -8.051 -20.998 1.00 63.50 208 ASN A O 1
ATOM 1656 N N . MET A 1 209 ? 19.405 -9.686 -19.492 1.00 70.50 209 MET A N 1
ATOM 1657 C CA . MET A 1 209 ? 20.079 -10.599 -20.421 1.00 70.50 209 MET A CA 1
ATOM 1658 C C . MET A 1 209 ? 19.243 -10.862 -21.679 1.00 70.50 209 MET A C 1
ATOM 1660 O O . MET A 1 209 ? 19.788 -10.945 -22.772 1.00 70.50 209 MET A O 1
ATOM 1664 N N . THR A 1 210 ? 17.917 -10.895 -21.564 1.00 67.50 210 THR A N 1
ATOM 1665 C CA . THR A 1 210 ? 17.004 -11.024 -22.709 1.00 67.50 210 THR A CA 1
ATOM 1666 C C . THR A 1 210 ? 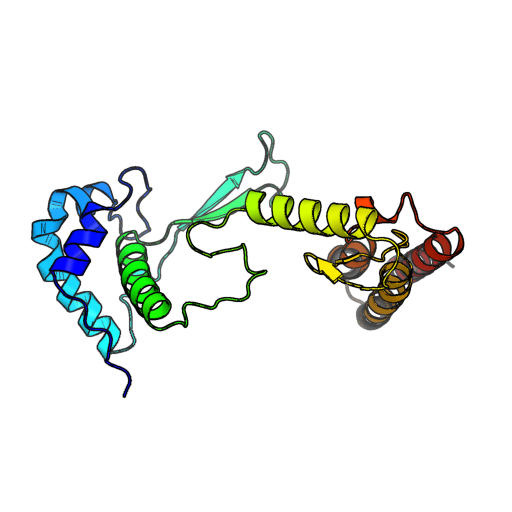17.084 -9.860 -23.701 1.00 67.50 210 THR A C 1
ATOM 1668 O O . THR A 1 210 ? 16.847 -10.071 -24.885 1.00 67.50 210 THR A O 1
ATOM 1671 N N . ALA A 1 211 ? 17.437 -8.656 -23.246 1.00 62.88 211 ALA A N 1
ATOM 1672 C CA . ALA A 1 211 ? 17.543 -7.466 -24.085 1.00 62.88 211 ALA A CA 1
ATOM 1673 C C . ALA A 1 211 ? 18.925 -7.340 -24.749 1.00 62.88 211 ALA A C 1
ATOM 1675 O O . ALA A 1 211 ? 19.009 -7.004 -25.929 1.00 62.88 211 ALA A O 1
ATOM 1676 N N . TRP A 1 212 ? 20.007 -7.647 -24.021 1.00 70.25 212 TRP A N 1
ATOM 1677 C CA . TRP A 1 212 ? 21.371 -7.398 -24.502 1.00 70.25 212 TRP A CA 1
ATOM 1678 C C . TRP A 1 212 ? 22.117 -8.623 -25.038 1.00 70.25 212 TRP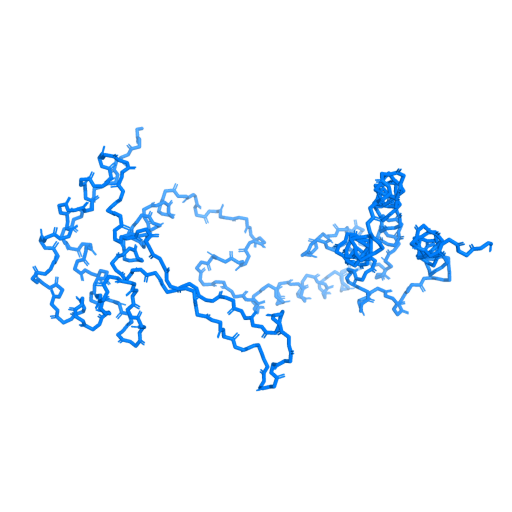 A C 1
ATOM 1680 O O . TRP A 1 212 ? 23.011 -8.476 -25.872 1.00 70.25 212 TRP A O 1
ATOM 1690 N N . PHE A 1 213 ? 21.778 -9.842 -24.606 1.00 72.62 213 PHE A N 1
ATOM 1691 C CA . PHE A 1 213 ? 22.570 -11.033 -24.936 1.00 72.62 213 PHE A CA 1
ATOM 1692 C C . PHE A 1 213 ? 22.600 -11.326 -26.440 1.00 72.62 213 PHE A C 1
ATOM 1694 O O . PHE A 1 213 ? 23.667 -11.635 -26.976 1.00 72.62 213 PHE A O 1
ATOM 1701 N N . GLY A 1 214 ? 21.467 -11.161 -27.133 1.00 71.81 214 GLY A N 1
ATOM 1702 C CA . GLY A 1 214 ? 21.363 -11.369 -28.584 1.00 71.81 214 GLY A CA 1
ATOM 1703 C C . GLY A 1 214 ? 22.284 -10.454 -29.399 1.00 71.81 214 GLY A C 1
ATOM 1704 O O . GLY A 1 214 ? 22.880 -10.901 -30.374 1.00 71.81 214 GLY A O 1
ATOM 1705 N N . ASN A 1 215 ? 22.490 -9.223 -28.923 1.00 68.56 215 ASN A N 1
ATOM 1706 C CA . ASN A 1 215 ? 23.288 -8.183 -29.582 1.00 68.56 215 ASN A CA 1
ATOM 1707 C C . ASN A 1 215 ? 24.688 -8.001 -28.958 1.00 68.56 215 ASN A C 1
ATOM 1709 O O . ASN A 1 215 ? 25.393 -7.045 -29.269 1.00 68.56 215 ASN A O 1
ATOM 1713 N N . SER A 1 216 ? 25.104 -8.905 -28.064 1.00 72.81 216 SER A N 1
ATOM 1714 C CA . SER A 1 216 ? 26.405 -8.841 -27.383 1.00 72.81 216 SER A CA 1
ATOM 1715 C C . SER A 1 216 ? 27.560 -9.321 -28.264 1.00 72.81 216 SER A C 1
ATOM 1717 O O . SER A 1 216 ? 27.424 -10.303 -29.006 1.00 72.81 216 SER A O 1
ATOM 1719 N N . THR A 1 217 ? 28.730 -8.685 -28.133 1.00 77.81 217 THR A N 1
ATOM 1720 C CA . THR A 1 217 ? 29.941 -9.094 -28.856 1.00 77.81 217 THR A CA 1
ATOM 1721 C C . THR A 1 217 ? 30.532 -10.386 -28.281 1.00 77.81 217 THR A C 1
ATOM 1723 O O . THR A 1 217 ? 30.279 -10.779 -27.137 1.00 77.81 217 THR A O 1
ATOM 1726 N N . LYS A 1 218 ? 31.403 -11.056 -29.048 1.00 79.19 218 LYS A N 1
ATOM 1727 C CA . LYS A 1 218 ? 32.160 -12.226 -28.561 1.00 79.19 218 LYS A CA 1
ATOM 1728 C C . LYS A 1 218 ? 32.985 -11.896 -27.307 1.00 79.19 218 LYS A C 1
ATOM 1730 O O . LYS A 1 218 ? 33.098 -12.735 -26.413 1.00 79.19 218 LYS A O 1
ATOM 1735 N N . GLN A 1 219 ? 33.525 -10.680 -27.224 1.00 76.56 219 GLN A N 1
ATOM 1736 C CA . GLN A 1 219 ? 34.311 -10.207 -26.085 1.00 76.56 219 GLN A CA 1
ATOM 1737 C C . GLN A 1 219 ? 33.452 -10.028 -24.823 1.00 76.56 219 GLN A C 1
ATOM 1739 O O . GLN A 1 219 ? 33.879 -10.436 -23.739 1.00 76.56 219 GLN A O 1
ATOM 1744 N N . ASP A 1 220 ? 32.230 -9.504 -24.960 1.00 73.69 220 ASP A N 1
ATOM 1745 C CA . ASP A 1 220 ? 31.272 -9.359 -23.853 1.00 73.69 220 ASP A CA 1
ATOM 1746 C C . ASP A 1 220 ? 30.887 -10.722 -23.271 1.00 73.69 220 ASP A C 1
ATOM 1748 O O . ASP A 1 220 ? 30.963 -10.948 -22.059 1.00 73.69 220 ASP A O 1
ATOM 1752 N N . ARG A 1 221 ? 30.566 -11.682 -24.149 1.00 79.56 221 ARG A N 1
ATOM 1753 C CA . ARG A 1 221 ? 30.236 -13.061 -23.754 1.00 79.56 221 ARG A CA 1
ATOM 1754 C C . ARG A 1 221 ? 31.401 -13.719 -23.016 1.00 79.56 221 ARG A C 1
ATOM 1756 O O . ARG A 1 221 ? 31.196 -14.354 -21.983 1.00 79.56 221 ARG A O 1
ATOM 1763 N N . GLN A 1 222 ? 32.634 -13.513 -23.483 1.00 82.06 222 GLN A N 1
ATOM 1764 C CA . GLN A 1 222 ? 33.837 -13.998 -22.798 1.00 82.06 222 GLN A CA 1
ATOM 1765 C C . GLN A 1 222 ? 34.076 -13.308 -21.446 1.00 82.06 222 GLN A C 1
ATOM 1767 O O . GLN A 1 222 ? 34.574 -13.933 -20.508 1.00 82.06 222 GLN A O 1
ATOM 1772 N N . ALA A 1 223 ? 33.756 -12.019 -21.302 1.00 80.62 223 ALA A N 1
ATOM 1773 C CA . ALA A 1 223 ? 33.869 -11.313 -20.027 1.00 80.62 223 ALA A CA 1
ATOM 1774 C C . ALA A 1 223 ? 32.912 -11.884 -18.971 1.00 80.62 223 ALA A C 1
ATOM 1776 O O . ALA A 1 223 ? 33.348 -12.138 -17.847 1.00 80.62 223 ALA A O 1
ATOM 1777 N N . VAL A 1 224 ? 31.661 -12.159 -19.347 1.00 81.00 224 VAL A N 1
ATOM 1778 C CA . VAL A 1 224 ? 30.658 -12.790 -18.475 1.00 81.00 224 VAL A CA 1
ATOM 1779 C C . VAL A 1 224 ? 31.027 -14.237 -18.149 1.00 81.00 224 VAL A C 1
ATOM 1781 O O . VAL A 1 224 ? 31.041 -14.612 -16.978 1.00 81.00 224 VAL A O 1
ATOM 1784 N N . GLN A 1 225 ? 31.444 -15.030 -19.141 1.00 83.75 225 GLN A N 1
ATOM 1785 C CA . GLN A 1 225 ? 31.900 -16.406 -18.907 1.00 83.75 225 GLN A CA 1
ATOM 1786 C C . GLN A 1 225 ? 33.082 -16.480 -17.931 1.00 83.75 225 GLN A C 1
ATOM 1788 O O . GLN A 1 225 ? 33.132 -17.385 -17.105 1.00 83.75 225 GLN A O 1
ATOM 1793 N N . ARG A 1 226 ? 34.016 -15.519 -17.963 1.00 84.88 226 ARG A N 1
ATOM 1794 C CA . ARG A 1 226 ? 35.125 -15.459 -16.989 1.00 84.88 226 ARG A CA 1
ATOM 1795 C C . ARG A 1 226 ? 34.644 -15.245 -15.553 1.00 84.88 226 ARG A C 1
ATOM 1797 O O . ARG A 1 226 ? 35.244 -15.786 -14.628 1.00 84.88 226 ARG A O 1
ATOM 1804 N N . VAL A 1 227 ? 33.580 -14.468 -15.357 1.00 84.38 227 VAL A N 1
ATOM 1805 C CA . VAL A 1 227 ? 32.960 -14.264 -14.038 1.00 84.38 227 VAL A CA 1
ATOM 1806 C C . VAL A 1 227 ? 32.301 -15.559 -13.566 1.00 84.38 227 VAL A C 1
ATOM 1808 O O . VAL A 1 227 ? 32.557 -15.978 -12.441 1.00 84.38 227 VAL A O 1
ATOM 1811 N N . VAL A 1 228 ? 31.532 -16.222 -14.434 1.00 84.62 228 VAL A N 1
ATOM 1812 C CA . VAL A 1 228 ? 30.876 -17.503 -14.121 1.00 84.62 228 VAL A CA 1
ATOM 1813 C C . VAL A 1 228 ? 31.903 -18.563 -13.730 1.00 84.62 228 VAL A C 1
ATOM 1815 O O . VAL A 1 228 ? 31.821 -19.082 -12.624 1.00 84.62 228 VAL A O 1
ATOM 1818 N N . ARG A 1 229 ? 32.943 -18.781 -14.547 1.00 85.44 229 ARG A N 1
ATOM 1819 C CA . ARG A 1 229 ? 34.009 -19.758 -14.247 1.00 85.44 229 ARG A CA 1
ATOM 1820 C C . ARG A 1 229 ? 34.734 -19.463 -12.936 1.00 85.44 229 ARG A C 1
ATOM 1822 O O . ARG A 1 229 ? 35.037 -20.368 -12.170 1.00 85.44 229 ARG A O 1
ATOM 1829 N N . SER A 1 230 ? 35.010 -18.186 -12.659 1.00 85.06 230 SER A N 1
ATOM 1830 C CA . SER A 1 230 ? 35.627 -17.781 -11.392 1.00 85.06 230 SER A CA 1
ATOM 1831 C C . SER A 1 230 ? 34.704 -18.081 -10.209 1.00 85.06 230 SER A C 1
ATOM 1833 O O . SER A 1 230 ? 35.168 -18.570 -9.184 1.00 85.06 230 SER A O 1
ATOM 1835 N N . ALA A 1 231 ? 33.399 -17.837 -10.331 1.00 83.19 231 ALA A N 1
ATOM 1836 C CA . ALA A 1 231 ? 32.443 -18.178 -9.285 1.00 83.19 231 ALA A CA 1
ATOM 1837 C C . ALA A 1 231 ? 32.300 -19.698 -9.099 1.00 83.19 231 ALA A C 1
ATOM 1839 O O . ALA A 1 231 ? 32.356 -20.162 -7.967 1.00 83.19 231 ALA A O 1
ATOM 1840 N N . GLU A 1 232 ? 32.209 -20.474 -10.182 1.00 83.12 232 GLU A N 1
ATOM 1841 C CA . GLU A 1 232 ? 32.160 -21.944 -10.153 1.00 83.12 232 GLU A CA 1
ATOM 1842 C C . GLU A 1 232 ? 33.386 -22.541 -9.461 1.00 83.12 232 GLU A C 1
ATOM 1844 O O . GLU A 1 232 ? 33.241 -23.367 -8.563 1.00 83.12 232 GLU A O 1
ATOM 1849 N N . HIS A 1 233 ? 34.585 -22.052 -9.784 1.00 84.94 233 HIS A N 1
ATOM 1850 C CA . HIS A 1 233 ? 35.811 -22.456 -9.097 1.00 84.94 233 HIS A CA 1
ATOM 1851 C C . HIS A 1 233 ? 35.760 -22.142 -7.590 1.00 84.94 233 HIS A C 1
ATOM 1853 O O . HIS A 1 233 ? 36.224 -22.931 -6.773 1.00 84.94 233 HIS A O 1
ATOM 1859 N N . ASN A 1 234 ? 35.148 -21.022 -7.189 1.00 80.31 234 ASN A N 1
ATOM 1860 C CA . ASN A 1 234 ? 34.983 -20.672 -5.773 1.00 80.31 234 ASN A CA 1
ATOM 1861 C C . ASN A 1 234 ? 33.885 -21.477 -5.054 1.00 80.31 234 ASN A C 1
ATOM 1863 O O . ASN A 1 234 ? 33.960 -21.625 -3.837 1.00 80.31 234 ASN A O 1
ATOM 1867 N N . LEU A 1 235 ? 32.892 -21.997 -5.779 1.00 79.25 235 LEU A N 1
ATOM 1868 C CA . LEU A 1 235 ? 31.802 -22.812 -5.231 1.00 79.25 235 LEU A CA 1
ATOM 1869 C C . LEU A 1 235 ? 32.159 -24.297 -5.127 1.00 79.25 235 LEU A C 1
ATOM 1871 O O . LEU A 1 235 ? 31.770 -24.948 -4.161 1.00 79.25 235 LEU A O 1
ATOM 1875 N N . TYR A 1 236 ? 32.859 -24.823 -6.132 1.00 78.38 236 TYR A N 1
ATOM 1876 C CA . TYR A 1 236 ? 33.050 -26.262 -6.326 1.00 78.38 236 TYR A CA 1
ATOM 1877 C C . TYR A 1 236 ? 34.513 -26.702 -6.293 1.00 78.3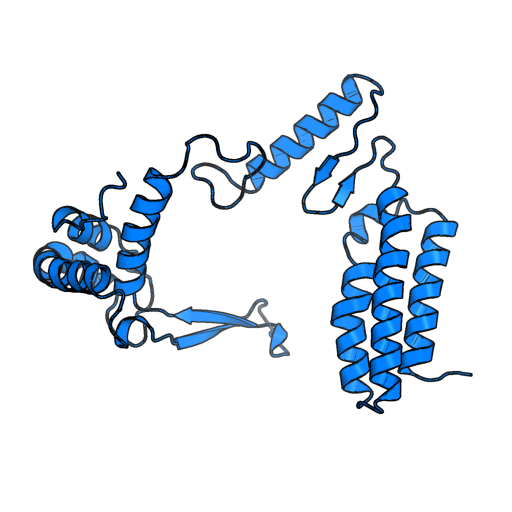8 236 TYR A C 1
ATOM 1879 O O . TYR A 1 236 ? 34.770 -27.899 -6.235 1.00 78.38 236 TYR A O 1
ATOM 1887 N N . GLY A 1 237 ? 35.471 -25.767 -6.309 1.00 67.88 237 GLY A N 1
ATOM 1888 C CA . GLY A 1 237 ? 36.889 -26.088 -6.153 1.00 67.88 237 GLY A CA 1
ATOM 1889 C C . GLY A 1 237 ? 37.438 -27.042 -7.214 1.00 67.88 237 GLY A C 1
ATOM 1890 O O . GLY A 1 237 ? 38.308 -27.848 -6.904 1.00 67.88 237 GLY A O 1
ATOM 1891 N N . THR A 1 238 ? 36.938 -26.997 -8.451 1.00 52.19 238 THR A N 1
ATOM 1892 C CA . THR A 1 238 ? 37.535 -27.784 -9.537 1.00 52.19 238 THR A CA 1
ATOM 1893 C C . THR A 1 238 ? 38.900 -27.201 -9.904 1.00 52.19 238 THR A C 1
ATOM 1895 O O . THR A 1 238 ? 38.998 -25.991 -10.150 1.00 52.19 238 THR A O 1
ATOM 1898 N N . SER A 1 239 ? 39.910 -28.079 -9.870 1.00 38.28 239 SER A N 1
ATOM 1899 C CA . SER A 1 239 ? 41.331 -27.860 -10.180 1.00 38.28 239 SER A CA 1
ATOM 1900 C C . SER A 1 239 ? 41.583 -27.115 -11.485 1.00 38.28 239 SER A C 1
ATOM 1902 O O . SER A 1 239 ? 40.820 -27.335 -12.452 1.00 38.28 239 SER A O 1
#

Nearest PDB structures (foldseek):
  8uw3-assembly1_A  TM=8.636E-01  e=7.148E-04  Homo sapiens
  8gh6-assembly1_A  TM=7.940E-01  e=5.238E-04  Bombyx mori
  8sxu-assembly1_A  TM=7.876E-01  e=6.787E-04  Homo sapiens
  8ibz-assembly1_C  TM=7.849E-01  e=3.753E-03  Bombyx mori
  8ibx-assembly1_C  TM=8.175E-01  e=1.236E-02  Bombyx mori

Mean predicted aligned error: 15.01 Å

Organism: NCBI:txid2609070

pLDDT: mean 82.72, std 12.64, range [38.28, 98.25]

InterPro domains:
  IPR015095 Alkylated DNA repair protein AlkB, homologue 8, N-terminal [PF09004] (162-203)

Secondary structure (DSSP, 8-state):
-PPP----HHHHHHHHHTS-TTSPP-TT---HHHHHHTHHHHHHHHHHHHHHHHHTT---HHHH-EEEEEEESSSS--SGGGEEEEEEE-HHHHHHHHHHHHHHHHHS-S---TT--TT-TT--HHHHHHHHHHHHHHHHHH------EEETTEEE-TT---HHHHHHHHHHHHHHHHHHHHHHHTT--HHHHHHHIIIIIIHHHSTTHHHHSTT--HHHHHHHHHHHHHHHHHHH---

Sequence (239 aa):
EQCPLIITESDVRRVFKRVNTRNTAGPDGICGRVLKACADQLAPVFIDIFNISLTLDTVPSSFKQSTIVPVPKKLRASGLNDYRPVALTSVVMKCFEKLVRDFITSSLPASMDPLQFAYCRNHSTDDAIAHLLHTTLTQLDKGREPQWRVYLGVLISQDLSWSCDTNSLPKKARQHIYHLRCLRDFRLPCKVLQNFYTCAIESILMRNMTAWFGNSTKQDRQAVQRVVRSAEHNLYGTS

Solvent-accessible surface area (backbone atoms only — not comparable to full-atom values): 13921 Å² total; per-residue (Å²): 134,83,81,77,92,75,73,45,46,69,55,47,27,54,47,28,59,65,44,61,55,86,48,74,43,13,77,67,65,50,33,26,48,56,42,34,74,41,15,84,71,44,14,73,57,49,32,54,56,50,48,50,21,65,74,66,78,44,76,60,70,62,49,73,38,62,44,76,44,75,42,67,75,48,98,80,61,86,53,78,86,34,38,44,80,42,71,32,44,21,48,66,42,56,47,52,51,48,54,54,49,53,53,55,58,69,73,48,71,90,79,59,65,93,85,56,34,74,97,37,86,100,45,40,74,65,55,50,51,51,52,49,53,53,54,54,50,55,51,66,74,67,58,89,73,96,63,80,46,75,56,100,88,40,66,50,39,86,85,67,45,40,63,71,47,56,59,46,44,47,55,55,36,49,57,44,44,52,52,52,48,55,47,46,75,69,67,55,58,64,69,59,55,49,49,47,38,53,66,56,32,45,49,55,67,55,56,62,36,88,76,39,56,86,68,50,52,73,66,45,54,50,48,47,50,52,51,51,53,53,44,49,37,66,70,68,62,67,130

Radius of gyration: 25.84 Å; Cα contacts (8 Å, |Δi|>4): 229; chains: 1; bounding box: 64×55×58 Å